Protein AF-0000000085953994 (afdb_homodimer)

Secondary structure (DSSP, 8-state):
----EEES--SHHHHHHHHHHHHHSPPPPTT--EEEEEEEETTEEEEEEEEEEE-TTS-EEEEE---EEEEEEEEEEE--GGGSTT-EEEEE--GGGG-STT--SS----GGG-/----EEES--SHHHHHHHHHHHHHSPPPPTT--EEEEEEEETTEEEEEEEEEEE-TTS-EEEEE-S-EEEEEEEEEEE--GGGSTT-EEEEE--GGGG-STT--SS----GGG-

Solvent-accessible surface area (backbone atoms only — not comparable to full-atom values): 12643 Å² total; per-residue (Å²): 116,46,59,66,44,74,40,61,35,70,21,74,58,17,42,51,50,49,52,53,50,50,64,71,44,64,64,52,55,88,83,50,47,58,32,53,34,42,29,45,56,91,54,25,41,34,39,37,35,28,34,52,45,73,44,97,84,64,47,76,44,76,41,56,61,40,57,33,38,29,28,29,73,38,36,34,28,46,27,42,74,90,39,49,93,60,44,46,74,75,44,68,70,55,89,72,71,63,63,62,92,82,67,46,72,24,31,61,80,64,77,74,78,106,120,46,60,66,44,75,41,60,34,71,20,72,59,17,42,52,52,49,52,51,51,50,64,73,43,63,65,53,56,89,82,50,47,57,32,54,34,41,30,45,57,91,55,25,42,34,38,37,36,28,34,51,46,72,44,97,84,64,48,76,44,77,41,56,60,40,57,33,37,28,28,30,73,38,37,34,29,46,28,44,73,90,40,49,94,60,44,47,72,76,44,68,70,54,89,71,70,62,63,62,90,80,67,44,71,23,30,60,81,63,78,71,77,106

Foldseek 3Di:
DLPAAEEQQPDPVSVVVVVVVPVVDDDDDPPFQKHWYWYDDLQKTKIWIWGWDQDPVRDIDIHTDDDIDIDHDAWDWDCDPVPNVCTDTPDGDDPCPCPPVPDRPRHDPDPVVD/DLPAAEEQQPPPVSVVVVVVVPVVDDDDDPPFQKHWYWYDDLQKTKIWIWGWDQDPVRDIDIHTDDDIDIDHDAWDWDCDPVPNVCGDTPDGDDPCPCPPVPDRPRHDPDPPVD

Organism: Parascaris univalens (NCBI:txid6257)

Sequence (228 aa):
LYKHAEQMMNSRLGQRITSILKYLFPVPKPESRRIITFSNEEDFVSFRHHTYSKGENGEIELTEVGPRFEMRPYCIKLGTLENIDAAETEWVLRPYMNTAAKRQLLSLPDEDDDLYKHAEQMMNSRLGQRITSILKYLFPVPKPESRRIITFSNEEDFVSFRHHTYSKGENGEIELTEVGPRFEMRPYCIKLGTLENIDAAETEWVLRPYMNTAAKRQLLSLPDEDDD

Radius of gyration: 18.91 Å; Cα contacts (8 Å, |Δi|>4): 437; chains: 2; bounding box: 49×52×61 Å

InterPro domains:
  IPR007109 Brix domain [PF04427] (13-74)
  IPR007109 Brix domain [PS50833] (1-82)
  IPR044281 U3 snoRNP protein/Ribosome production factor 1 [PTHR22734] (9-103)

Nearest PDB structures (foldseek):
  7mqa-assembly1_SM  TM=7.770E-01  e=1.416E-11  Homo sapiens
  7mq9-assembly1_SM  TM=7.824E-01  e=1.405E-10  Homo sapiens
  6cb1-assembly1_I  TM=7.675E-01  e=3.069E-07  Saccharomyces cerevisiae BY4741
  8fkv-assembly1_NS  TM=7.412E-01  e=6.022E-06  Homo sapiens
  7ohx-assembly1_x  TM=6.787E-01  e=2.233E-06  Saccharomyces cerevisiae S288C

Structure (mmCIF, N/CA/C/O backbone):
data_AF-0000000085953994-model_v1
#
loop_
_entity.id
_entity.type
_entity.pdbx_description
1 polymer 'Brix domain-containing protein'
#
loop_
_atom_site.group_PDB
_atom_site.id
_atom_site.type_symbol
_atom_site.label_atom_id
_atom_site.label_alt_id
_atom_site.label_comp_id
_atom_site.label_asym_id
_atom_site.label_entity_id
_atom_site.label_seq_id
_atom_site.pdbx_PDB_ins_code
_atom_site.Cartn_x
_atom_site.Cartn_y
_atom_site.Cartn_z
_atom_site.occupancy
_atom_site.B_iso_or_equiv
_atom_site.auth_seq_id
_atom_site.auth_comp_id
_atom_site.auth_asym_id
_atom_site.auth_atom_id
_atom_site.pdbx_PDB_model_num
ATOM 1 N N . LEU A 1 1 ? 0.191 -11.094 -17.062 1 32.03 1 LEU A N 1
ATOM 2 C CA . LEU A 1 1 ? 0.995 -9.945 -16.641 1 32.03 1 LEU A CA 1
ATOM 3 C C . LEU A 1 1 ? 0.215 -9.062 -15.672 1 32.03 1 LEU A C 1
ATOM 5 O O . LEU A 1 1 ? -0.887 -8.609 -15.984 1 32.03 1 LEU A O 1
ATOM 9 N N . TYR A 1 2 ? 0.217 -9.242 -14.438 1 47.06 2 TYR A N 1
ATOM 10 C CA . TYR A 1 2 ? -0.431 -8.281 -13.547 1 47.06 2 TYR A CA 1
ATOM 11 C C . TYR A 1 2 ? -0.207 -6.855 -14.031 1 47.06 2 TYR A C 1
ATOM 13 O O . TYR A 1 2 ? 0.936 -6.402 -14.148 1 47.06 2 TYR A O 1
ATOM 21 N N . LYS A 1 3 ? -0.906 -6.387 -15.094 1 52.66 3 LYS A N 1
ATOM 22 C CA . LYS A 1 3 ? -0.68 -5.039 -15.609 1 52.66 3 LYS A CA 1
ATOM 23 C C . LYS A 1 3 ? -1.076 -3.984 -14.578 1 52.66 3 LYS A C 1
ATOM 25 O O . LYS A 1 3 ? -2.232 -3.926 -14.156 1 52.66 3 LYS A O 1
ATOM 30 N N . HIS A 1 4 ? -0.145 -3.883 -13.641 1 61.5 4 HIS A N 1
ATOM 31 C CA . HIS A 1 4 ? -0.297 -2.676 -12.836 1 61.5 4 HIS A CA 1
ATOM 32 C C . HIS A 1 4 ? -0.597 -1.464 -13.711 1 61.5 4 HIS A C 1
ATOM 34 O O . HIS A 1 4 ? -0.039 -1.328 -14.797 1 61.5 4 HIS A O 1
ATOM 40 N N . ALA A 1 5 ? -1.898 -0.956 -13.438 1 63 5 ALA A N 1
ATOM 41 C CA . ALA A 1 5 ? -2.137 0.323 -14.102 1 63 5 ALA A CA 1
ATOM 42 C C . ALA A 1 5 ? -1.846 1.49 -13.164 1 63 5 ALA A C 1
ATOM 44 O O . ALA A 1 5 ? -2.012 1.375 -11.945 1 63 5 ALA A O 1
ATOM 45 N N . GLU A 1 6 ? -0.991 2.314 -13.531 1 70.44 6 GLU A N 1
ATOM 46 C CA . GLU A 1 6 ? -0.737 3.543 -12.781 1 70.44 6 GLU A CA 1
ATOM 47 C C . GLU A 1 6 ? -1.357 4.75 -13.484 1 70.44 6 GLU A C 1
ATOM 49 O O . GLU A 1 6 ? -1.261 4.887 -14.703 1 70.44 6 GLU A O 1
ATOM 54 N N . GLN A 1 7 ? -2.199 5.398 -12.734 1 79.56 7 GLN A N 1
ATOM 55 C CA . GLN A 1 7 ? -2.771 6.617 -13.297 1 79.56 7 GLN A CA 1
ATOM 56 C C . GLN A 1 7 ? -2.303 7.848 -12.531 1 79.56 7 GLN A C 1
ATOM 58 O O . GLN A 1 7 ? -2.301 7.859 -11.297 1 79.56 7 GLN A O 1
ATOM 63 N N . MET A 1 8 ? -1.796 8.914 -13.25 1 87.44 8 MET A N 1
ATOM 64 C CA . MET A 1 8 ? -1.469 10.227 -12.703 1 87.44 8 MET A CA 1
ATOM 65 C C . MET A 1 8 ? -0.316 10.133 -11.711 1 87.44 8 MET A C 1
ATOM 67 O O . MET A 1 8 ? -0.328 10.797 -10.672 1 87.44 8 MET A O 1
ATOM 71 N N . MET A 1 9 ? 0.628 9.242 -11.93 1 93.19 9 MET A N 1
ATOM 72 C CA . MET A 1 9 ? 1.835 9.102 -11.117 1 93.19 9 MET A CA 1
ATOM 73 C C . MET A 1 9 ? 3.086 9.242 -11.977 1 93.19 9 MET A C 1
ATOM 75 O O . MET A 1 9 ? 3.965 8.375 -11.945 1 93.19 9 MET A O 1
ATOM 79 N N . ASN A 1 10 ? 3.1 10.391 -12.68 1 93.19 10 ASN A N 1
ATOM 80 C CA . ASN A 1 10 ? 4.094 10.516 -13.742 1 93.19 10 ASN A CA 1
ATOM 81 C C . ASN A 1 10 ? 5.242 11.43 -13.328 1 93.19 10 ASN A C 1
ATOM 83 O O . ASN A 1 10 ? 6.199 11.609 -14.086 1 93.19 10 ASN A O 1
ATOM 87 N N . SER A 1 11 ? 5.262 12.062 -12.164 1 94.19 11 SER A N 1
ATOM 88 C CA . SER A 1 11 ? 6.434 12.766 -11.664 1 94.19 11 SER A CA 1
ATOM 89 C C . SER A 1 11 ? 7.562 11.797 -11.328 1 94.19 11 SER A C 1
ATOM 91 O O . SER A 1 11 ? 7.367 10.578 -11.359 1 94.19 11 SER A O 1
ATOM 93 N N . ARG A 1 12 ? 8.734 12.281 -11.117 1 94.94 12 ARG A N 1
ATOM 94 C CA . ARG A 1 12 ? 9.844 11.43 -10.703 1 94.94 12 ARG A CA 1
ATOM 95 C C . ARG A 1 12 ? 9.492 10.641 -9.453 1 94.94 12 ARG A C 1
ATOM 97 O O . ARG A 1 12 ? 9.719 9.43 -9.391 1 94.94 12 ARG A O 1
ATOM 104 N N . LEU A 1 13 ? 8.953 11.297 -8.484 1 94.69 13 LEU A N 1
ATOM 105 C CA . LEU A 1 13 ? 8.547 10.633 -7.246 1 94.69 13 LEU A CA 1
ATOM 106 C C . LEU A 1 13 ? 7.426 9.633 -7.512 1 94.69 13 LEU A C 1
ATOM 108 O O . LEU A 1 13 ? 7.445 8.516 -6.984 1 94.69 13 LEU A O 1
ATOM 112 N N . GLY A 1 14 ? 6.465 10.102 -8.297 1 94.88 14 GLY A N 1
ATOM 113 C CA . GLY A 1 14 ? 5.375 9.211 -8.664 1 94.88 14 GLY A CA 1
ATOM 114 C C . GLY A 1 14 ? 5.852 7.906 -9.289 1 94.88 14 GLY A C 1
ATOM 115 O O . GLY A 1 14 ? 5.395 6.828 -8.906 1 94.88 14 GLY A O 1
ATOM 116 N N . GLN A 1 15 ? 6.785 8.016 -10.18 1 95.19 15 GLN A N 1
ATOM 117 C CA . GLN A 1 15 ? 7.336 6.844 -10.852 1 95.19 15 GLN A CA 1
ATOM 118 C C . GLN A 1 15 ? 8.133 5.977 -9.875 1 95.19 15 GLN A C 1
ATOM 120 O O . GLN A 1 15 ? 8.07 4.746 -9.945 1 95.19 15 GLN A O 1
ATOM 125 N N . ARG A 1 16 ? 8.844 6.66 -9.023 1 94.31 16 ARG A N 1
ATOM 126 C CA . ARG A 1 16 ? 9.602 5.93 -8.008 1 94.31 16 ARG A CA 1
ATOM 127 C C . ARG A 1 16 ? 8.672 5.121 -7.109 1 94.31 16 ARG A C 1
ATOM 129 O O . ARG A 1 16 ? 8.93 3.943 -6.844 1 94.31 16 ARG A O 1
ATOM 136 N N . ILE A 1 17 ? 7.613 5.676 -6.676 1 94.69 17 ILE A N 1
ATOM 137 C CA . ILE A 1 17 ? 6.645 5.008 -5.812 1 94.69 17 ILE A CA 1
ATOM 138 C C . ILE A 1 17 ? 5.961 3.879 -6.578 1 94.69 17 ILE A C 1
ATOM 140 O O . ILE A 1 17 ? 5.781 2.779 -6.047 1 94.69 17 ILE A O 1
ATOM 144 N N . THR A 1 18 ? 5.688 4.168 -7.816 1 92.81 18 THR A N 1
ATOM 145 C CA . THR A 1 18 ? 5.09 3.137 -8.656 1 92.81 18 THR A CA 1
ATOM 146 C C . THR A 1 18 ? 6 1.913 -8.742 1 92.81 18 THR A C 1
ATOM 148 O O . THR A 1 18 ? 5.539 0.779 -8.594 1 92.81 18 THR A O 1
ATOM 151 N N . SER A 1 19 ? 7.246 2.143 -8.914 1 91.38 19 SER A N 1
ATOM 152 C CA . SER A 1 19 ? 8.203 1.046 -9.008 1 91.38 19 SER A CA 1
ATOM 153 C C . SER A 1 19 ? 8.258 0.247 -7.707 1 91.38 19 SER A C 1
ATOM 155 O O . SER A 1 19 ? 8.328 -0.983 -7.73 1 91.38 19 SER A O 1
ATOM 157 N N . ILE A 1 20 ? 8.227 0.903 -6.641 1 91.31 20 ILE A N 1
ATOM 158 C CA . ILE A 1 20 ? 8.273 0.249 -5.336 1 91.31 20 ILE A CA 1
ATOM 159 C C . ILE A 1 20 ? 7.023 -0.607 -5.145 1 91.31 20 ILE A C 1
ATOM 161 O O . ILE A 1 20 ? 7.113 -1.772 -4.754 1 91.31 20 ILE A O 1
ATOM 165 N N . LEU A 1 21 ? 5.902 -0.066 -5.473 1 89 21 LEU A N 1
ATOM 166 C CA . LEU A 1 21 ? 4.641 -0.77 -5.277 1 89 21 LEU A CA 1
ATOM 167 C C . LEU A 1 21 ? 4.539 -1.977 -6.203 1 89 21 LEU A C 1
ATOM 169 O O . LEU A 1 21 ? 4.051 -3.033 -5.801 1 89 21 LEU A O 1
ATOM 173 N N . LYS A 1 22 ? 5.078 -1.809 -7.367 1 83.69 22 LYS A N 1
ATOM 174 C CA . LYS A 1 22 ? 5.074 -2.92 -8.312 1 83.69 22 LYS A CA 1
ATOM 175 C C . LYS A 1 22 ? 5.945 -4.07 -7.809 1 83.69 22 LYS A C 1
ATOM 177 O O . LYS A 1 22 ? 5.641 -5.238 -8.062 1 83.69 22 LYS A O 1
ATOM 182 N N . TYR A 1 23 ? 6.992 -3.656 -7.207 1 81.5 23 TYR A N 1
ATOM 183 C CA . TYR A 1 23 ? 7.895 -4.66 -6.664 1 81.5 23 TYR A CA 1
ATOM 184 C C . TYR A 1 23 ? 7.266 -5.375 -5.473 1 81.5 23 TYR A C 1
ATOM 186 O O . TYR A 1 23 ? 7.449 -6.582 -5.297 1 81.5 23 TYR A O 1
ATOM 194 N N . LEU A 1 24 ? 6.52 -4.695 -4.711 1 79.38 24 LEU A N 1
ATOM 195 C CA . LEU A 1 24 ? 5.891 -5.234 -3.512 1 79.38 24 LEU A CA 1
ATOM 196 C C . LEU A 1 24 ? 4.723 -6.145 -3.871 1 79.38 24 LEU A C 1
ATOM 198 O O . LEU A 1 24 ? 4.418 -7.09 -3.141 1 79.38 24 LEU A O 1
ATOM 202 N N . PHE A 1 25 ? 4.137 -5.73 -5.008 1 71.62 25 PHE A N 1
ATOM 203 C CA . PHE A 1 25 ? 2.961 -6.488 -5.422 1 71.62 25 PHE A CA 1
ATOM 204 C C . PHE A 1 25 ? 3.277 -7.363 -6.629 1 71.62 25 PHE A C 1
ATOM 206 O O . PHE A 1 25 ? 3.084 -6.945 -7.773 1 71.62 25 PHE A O 1
ATOM 213 N N . PRO A 1 26 ? 3.838 -8.492 -6.246 1 67.88 26 PRO A N 1
ATOM 214 C CA . PRO A 1 26 ? 4.281 -9.305 -7.383 1 67.88 26 PRO A CA 1
ATOM 215 C C . PRO A 1 26 ? 3.127 -9.719 -8.297 1 67.88 26 PRO A C 1
ATOM 217 O O . PRO A 1 26 ? 1.969 -9.711 -7.875 1 67.88 26 PRO A O 1
ATOM 220 N N . VAL A 1 27 ? 3.473 -9.961 -9.461 1 62.47 27 VAL A N 1
ATOM 221 C CA . VAL A 1 27 ? 2.564 -10.336 -10.539 1 62.47 27 VAL A CA 1
ATOM 222 C C . VAL A 1 27 ? 1.789 -11.594 -10.148 1 62.47 27 VAL A C 1
ATOM 224 O O . VAL A 1 27 ? 2.375 -12.57 -9.68 1 62.47 27 VAL A O 1
ATOM 227 N N . PRO A 1 28 ? 0.503 -11.352 -10.281 1 65.5 28 PRO A N 1
ATOM 228 C CA . PRO A 1 28 ? -0.322 -12.516 -9.945 1 65.5 28 PRO A CA 1
ATOM 229 C C . PRO A 1 28 ? -0.034 -13.719 -10.836 1 65.5 28 PRO A C 1
ATOM 231 O O . PRO A 1 28 ? 0.643 -13.586 -11.859 1 65.5 28 PRO A O 1
ATOM 234 N N . LYS A 1 29 ? -0.408 -14.805 -10.32 1 67.88 29 LYS A N 1
ATOM 235 C CA . LYS A 1 29 ? -0.303 -16.031 -11.109 1 67.88 29 LYS A CA 1
ATOM 236 C C . LYS A 1 29 ? -0.914 -15.844 -12.5 1 67.88 29 LYS A C 1
ATOM 238 O O . LYS A 1 29 ? -1.847 -15.055 -12.672 1 67.88 29 LYS A O 1
ATOM 243 N N . PRO A 1 30 ? -0.299 -16.531 -13.5 1 68.19 30 PRO A N 1
ATOM 244 C CA . PRO A 1 30 ? -0.82 -16.438 -14.867 1 68.19 30 PRO A CA 1
ATOM 245 C C . PRO A 1 30 ? -2.32 -16.703 -14.945 1 68.19 30 PRO A C 1
ATOM 247 O O . PRO A 1 30 ? -3.002 -16.156 -15.82 1 68.19 30 PRO A O 1
ATOM 250 N N . GLU A 1 31 ? -2.816 -17.438 -13.945 1 73.88 31 GLU A N 1
ATOM 251 C CA . GLU A 1 31 ? -4.223 -17.828 -13.984 1 73.88 31 GLU A CA 1
ATOM 252 C C . GLU A 1 31 ? -5.102 -16.812 -13.273 1 73.88 31 GLU A C 1
ATOM 254 O O . GLU A 1 31 ? -6.328 -16.844 -13.391 1 73.88 31 GLU A O 1
ATOM 259 N N . SER A 1 32 ? -4.324 -15.93 -12.641 1 75.5 32 SER A N 1
ATOM 260 C CA . SER A 1 32 ? -5.129 -14.984 -11.875 1 75.5 32 SER A CA 1
ATOM 261 C C . SER A 1 32 ? -5.75 -13.922 -12.773 1 75.5 32 SER A C 1
ATOM 263 O O . SER A 1 32 ? -5.121 -13.469 -13.734 1 75.5 32 SER A O 1
ATOM 265 N N . ARG A 1 33 ? -7.027 -13.641 -12.641 1 80.25 33 ARG A N 1
ATOM 266 C CA . ARG A 1 33 ? -7.766 -12.609 -13.352 1 80.25 33 ARG A CA 1
ATOM 267 C C . ARG A 1 33 ? -7.852 -11.328 -12.523 1 80.25 33 ARG A C 1
ATOM 269 O O . ARG A 1 33 ? -8.688 -10.461 -12.789 1 80.25 33 ARG A O 1
ATOM 276 N N . ARG A 1 34 ? -6.945 -11.234 -11.523 1 80.31 34 ARG A N 1
ATOM 277 C CA . ARG A 1 34 ? -6.984 -10.078 -10.633 1 80.31 34 ARG A CA 1
ATOM 278 C C . ARG A 1 34 ? -6.016 -8.992 -11.102 1 80.31 34 ARG A C 1
ATOM 280 O O . ARG A 1 34 ? -4.914 -9.297 -11.57 1 80.31 34 ARG A O 1
ATOM 287 N N . ILE A 1 35 ? -6.52 -7.793 -11.07 1 81.69 35 ILE A N 1
ATOM 288 C CA . ILE A 1 35 ? -5.707 -6.637 -11.438 1 81.69 35 ILE A CA 1
ATOM 289 C C . ILE A 1 35 ? -5.77 -5.586 -10.336 1 81.69 35 ILE A C 1
ATOM 291 O O . ILE A 1 35 ? -6.855 -5.242 -9.859 1 81.69 35 ILE A O 1
ATOM 295 N N . ILE A 1 36 ? -4.59 -5.18 -9.883 1 83.38 36 ILE A N 1
ATOM 296 C CA . ILE A 1 36 ? -4.527 -4.074 -8.93 1 83.38 36 ILE A CA 1
ATOM 297 C C . ILE A 1 36 ? -4.168 -2.783 -9.664 1 83.38 36 ILE A C 1
ATOM 299 O O . ILE A 1 36 ? -3.236 -2.758 -10.469 1 83.38 36 ILE A O 1
ATOM 303 N N . THR A 1 37 ? -4.957 -1.748 -9.445 1 85.75 37 THR A N 1
ATOM 304 C CA . THR A 1 37 ? -4.715 -0.446 -10.062 1 85.75 37 THR A CA 1
ATOM 305 C C . THR A 1 37 ? -4.359 0.591 -9 1 85.75 37 THR A C 1
ATOM 307 O O . THR A 1 37 ? -5.086 0.759 -8.016 1 85.75 37 THR A O 1
ATOM 310 N N . PHE A 1 38 ? -3.232 1.241 -9.242 1 90.06 38 PHE A N 1
ATOM 311 C CA . PHE A 1 38 ? -2.824 2.371 -8.414 1 90.06 38 PHE A CA 1
ATOM 312 C C . PHE A 1 38 ? -3.09 3.689 -9.133 1 90.06 38 PHE A C 1
ATOM 314 O O . PHE A 1 38 ? -2.748 3.842 -10.305 1 90.06 38 PHE A O 1
ATOM 321 N N . SER A 1 39 ? -3.691 4.543 -8.438 1 92.62 39 SER A N 1
ATOM 322 C CA . SER A 1 39 ? -3.908 5.859 -9.023 1 92.62 39 SER A CA 1
ATOM 323 C C . SER A 1 39 ? -3.641 6.969 -8.016 1 92.62 39 SER A C 1
ATOM 325 O O . SER A 1 39 ? -3.877 6.797 -6.816 1 92.62 39 SER A O 1
ATOM 327 N N . ASN A 1 40 ? -3.137 8.023 -8.57 1 94.19 40 ASN A N 1
ATOM 328 C CA . ASN A 1 40 ? -2.934 9.195 -7.734 1 94.19 40 ASN A CA 1
ATOM 329 C C . ASN A 1 40 ? -4.148 10.117 -7.754 1 94.19 40 ASN A C 1
ATOM 331 O O . ASN A 1 40 ? -4.633 10.492 -8.828 1 94.19 40 ASN A O 1
ATOM 335 N N . GLU A 1 41 ? -4.633 10.375 -6.656 1 90.56 41 GLU A N 1
ATOM 336 C CA . GLU A 1 41 ? -5.668 11.383 -6.469 1 90.56 41 GLU A CA 1
ATOM 337 C C . GLU A 1 41 ? -5.227 12.445 -5.457 1 90.56 41 GLU A C 1
ATOM 339 O O . GLU A 1 41 ? -5.402 12.266 -4.25 1 90.56 41 GLU A O 1
ATOM 344 N N . GLU A 1 42 ? -4.723 13.578 -6.027 1 90.12 42 GLU A N 1
ATOM 345 C CA . GLU A 1 42 ? -4.258 14.68 -5.191 1 90.12 42 GLU A CA 1
ATOM 346 C C . GLU A 1 42 ? -3.23 14.203 -4.168 1 90.12 42 GLU A C 1
ATOM 348 O O . GLU A 1 42 ? -3.346 14.508 -2.979 1 90.12 42 GLU A O 1
ATOM 353 N N . ASP A 1 43 ? -2.342 13.375 -4.52 1 93.56 43 ASP A N 1
ATOM 354 C CA . ASP A 1 43 ? -1.167 12.898 -3.793 1 93.56 43 ASP A CA 1
ATOM 355 C C . ASP A 1 43 ? -1.547 11.82 -2.781 1 93.56 43 ASP A C 1
ATOM 357 O O . ASP A 1 43 ? -0.776 11.523 -1.866 1 93.56 43 ASP A O 1
ATOM 361 N N . PHE A 1 44 ? -2.797 11.289 -2.965 1 95.19 44 PHE A N 1
ATOM 362 C CA . PHE A 1 44 ? -3.17 10.016 -2.348 1 95.19 44 PHE A CA 1
ATOM 363 C C . PHE A 1 44 ? -3.127 8.883 -3.365 1 95.19 44 PHE A C 1
ATOM 365 O O . PHE A 1 44 ? -3.627 9.031 -4.484 1 95.19 44 PHE A O 1
ATOM 372 N N . VAL A 1 45 ? -2.486 7.832 -2.945 1 95.38 45 VAL A N 1
ATOM 373 C CA . VAL A 1 45 ? -2.504 6.652 -3.805 1 95.38 45 VAL A CA 1
ATOM 374 C C . VAL A 1 45 ? -3.752 5.82 -3.518 1 95.38 45 VAL A C 1
ATOM 376 O O . VAL A 1 45 ? -3.934 5.328 -2.4 1 95.38 45 VAL A O 1
ATOM 379 N N . SER A 1 46 ? -4.531 5.699 -4.559 1 93.69 46 SER A N 1
ATOM 380 C CA . SER A 1 46 ? -5.734 4.883 -4.469 1 93.69 46 SER A CA 1
ATOM 381 C C . SER A 1 46 ? -5.48 3.467 -4.977 1 93.69 46 SER A C 1
ATOM 383 O O . SER A 1 46 ? -4.918 3.279 -6.059 1 93.69 46 SER A O 1
ATOM 385 N N . PHE A 1 47 ? -5.898 2.494 -4.125 1 92 47 PHE A N 1
ATOM 386 C CA . PHE A 1 47 ? -5.789 1.084 -4.48 1 92 47 PHE A CA 1
ATOM 387 C C . PHE A 1 47 ? -7.148 0.514 -4.855 1 92 47 PHE A C 1
ATOM 389 O O . PHE A 1 47 ? -8.102 0.594 -4.074 1 92 47 PHE A O 1
ATOM 396 N N . ARG A 1 48 ? -7.16 0.023 -6.062 1 87.06 48 ARG A N 1
ATOM 397 C CA . ARG A 1 48 ? -8.367 -0.66 -6.523 1 87.06 48 ARG A CA 1
ATOM 398 C C . ARG A 1 48 ? -8.047 -2.074 -6.996 1 87.06 48 ARG A C 1
ATOM 400 O O . ARG A 1 48 ? -7.012 -2.305 -7.625 1 87.06 48 ARG A O 1
ATOM 407 N N . HIS A 1 49 ? -8.93 -2.889 -6.633 1 86.06 49 HIS A N 1
ATOM 408 C CA . HIS A 1 49 ? -8.812 -4.273 -7.074 1 86.06 49 HIS A CA 1
ATOM 409 C C . HIS A 1 49 ? -9.914 -4.629 -8.07 1 86.06 49 HIS A C 1
ATOM 411 O O . HIS A 1 49 ? -11.102 -4.449 -7.785 1 86.06 49 HIS A O 1
ATOM 417 N N . HIS A 1 50 ? -9.445 -5.062 -9.234 1 85.56 50 HIS A N 1
ATOM 418 C CA . HIS A 1 50 ? -10.367 -5.465 -10.281 1 85.56 50 HIS A CA 1
ATOM 419 C C . HIS A 1 50 ? -10.156 -6.926 -10.672 1 85.56 50 HIS A C 1
ATOM 421 O O . HIS A 1 50 ? -9.047 -7.449 -10.555 1 85.56 50 HIS A O 1
ATOM 427 N N . THR A 1 51 ? -11.234 -7.527 -11.062 1 85.25 51 THR A N 1
ATOM 428 C CA . THR A 1 51 ? -11.148 -8.812 -11.75 1 85.25 51 THR A CA 1
ATOM 429 C C . THR A 1 51 ? -11.625 -8.68 -13.195 1 85.25 51 THR A C 1
ATOM 431 O O . THR A 1 51 ? -12.453 -7.824 -13.508 1 85.25 51 THR A O 1
ATOM 434 N N . TYR A 1 52 ? -10.938 -9.305 -14.023 1 84.69 52 TYR A N 1
ATOM 435 C CA . TYR A 1 52 ? -11.461 -9.273 -15.391 1 84.69 52 TYR A CA 1
ATOM 436 C C . TYR A 1 52 ? -12.031 -10.633 -15.781 1 84.69 52 TYR A C 1
ATOM 438 O O . TYR A 1 52 ? -11.641 -11.664 -15.227 1 84.69 52 TYR A O 1
ATOM 446 N N . SER A 1 53 ? -13.078 -10.688 -16.656 1 85.81 53 SER A N 1
ATOM 447 C CA . SER A 1 53 ? -13.719 -11.852 -17.25 1 85.81 53 SER A CA 1
ATOM 448 C C . SER A 1 53 ? -13.867 -11.695 -18.75 1 85.81 53 SER A C 1
ATOM 450 O O . SER A 1 53 ? -13.883 -10.578 -19.266 1 85.81 53 SER A O 1
ATOM 452 N N . LYS A 1 54 ? -13.578 -12.875 -19.391 1 84.62 54 LYS A N 1
ATOM 453 C CA . LYS A 1 54 ? -13.812 -12.883 -20.828 1 84.62 54 LYS A CA 1
ATOM 454 C C . LYS A 1 54 ? -15.242 -13.312 -21.141 1 84.62 54 LYS A C 1
ATOM 456 O O . LYS A 1 54 ? -15.703 -14.359 -20.688 1 84.62 54 LYS A O 1
ATOM 461 N N . GLY A 1 55 ? -15.836 -12.375 -21.75 1 80.69 55 GLY A N 1
ATOM 462 C CA . GLY A 1 55 ? -17.188 -12.703 -22.172 1 80.69 55 GLY A CA 1
ATOM 463 C C . GLY A 1 55 ? -17.234 -13.688 -23.328 1 80.69 55 GLY A C 1
ATOM 464 O O . GLY A 1 55 ? -16.188 -14.125 -23.812 1 80.69 55 GLY A O 1
ATOM 465 N N . GLU A 1 56 ? -18.484 -14 -23.688 1 86.25 56 GLU A N 1
ATOM 466 C CA . GLU A 1 56 ? -18.75 -14.977 -24.734 1 86.25 56 GLU A CA 1
ATOM 467 C C . GLU A 1 56 ? -18.109 -14.547 -26.062 1 86.25 56 GLU A C 1
ATOM 469 O O . GLU A 1 56 ? -17.625 -15.391 -26.812 1 86.25 56 GLU A O 1
ATOM 474 N N . ASN A 1 57 ? -18.047 -13.312 -26.328 1 89.62 57 ASN A N 1
ATOM 475 C CA . ASN A 1 57 ? -17.516 -12.805 -27.594 1 89.62 57 ASN A CA 1
ATOM 476 C C . ASN A 1 57 ? -16.078 -12.305 -27.438 1 89.62 57 ASN A C 1
ATOM 478 O O . ASN A 1 57 ? -15.594 -11.531 -28.25 1 89.62 57 ASN A O 1
ATOM 482 N N . GLY A 1 58 ? -15.5 -12.516 -26.344 1 86.31 58 GLY A N 1
ATOM 483 C CA . GLY A 1 58 ? -14.109 -12.148 -26.156 1 86.31 58 GLY A CA 1
ATOM 484 C C . GLY A 1 58 ? -13.938 -10.805 -25.469 1 86.31 58 GLY A C 1
ATOM 485 O O . GLY A 1 58 ? -12.82 -10.297 -25.375 1 86.31 58 GLY A O 1
ATOM 486 N N . GLU A 1 59 ? -15.125 -10.234 -25.219 1 85.94 59 GLU A N 1
ATOM 487 C CA . GLU A 1 59 ? -15.016 -8.938 -24.547 1 85.94 59 GLU A CA 1
ATOM 488 C C . GLU A 1 59 ? -14.492 -9.094 -23.125 1 85.94 59 GLU A C 1
ATOM 490 O O . GLU A 1 59 ? -14.812 -10.062 -22.438 1 85.94 59 GLU A O 1
ATOM 495 N N . ILE A 1 60 ? -13.594 -8.211 -22.797 1 85.12 60 ILE A N 1
ATOM 496 C CA . ILE A 1 60 ? -13.023 -8.227 -21.469 1 85.12 60 ILE A CA 1
ATOM 497 C C . ILE A 1 60 ? -13.789 -7.277 -20.547 1 85.12 60 ILE A C 1
ATOM 499 O O . ILE A 1 60 ? -14.031 -6.121 -20.906 1 85.12 60 ILE A O 1
ATOM 503 N N . GLU A 1 61 ? -14.383 -7.867 -19.469 1 84.56 61 GLU A N 1
ATOM 504 C CA . GLU A 1 61 ? -15.086 -7.066 -18.484 1 84.56 61 GLU A CA 1
ATOM 505 C C . GLU A 1 61 ? -14.289 -6.969 -17.188 1 84.56 61 GLU A C 1
ATOM 507 O O . GLU A 1 61 ? -13.859 -7.984 -16.625 1 84.56 61 GLU A O 1
ATOM 512 N N . LEU A 1 62 ? -14.031 -5.723 -16.844 1 82.56 62 LEU A N 1
ATOM 513 C CA . LEU A 1 62 ? -13.352 -5.48 -15.578 1 82.56 62 LEU A CA 1
ATOM 514 C C . LEU A 1 62 ? -14.352 -5.188 -14.469 1 82.56 62 LEU A C 1
ATOM 516 O O . LEU A 1 62 ? -15.266 -4.379 -14.648 1 82.56 62 LEU A O 1
ATOM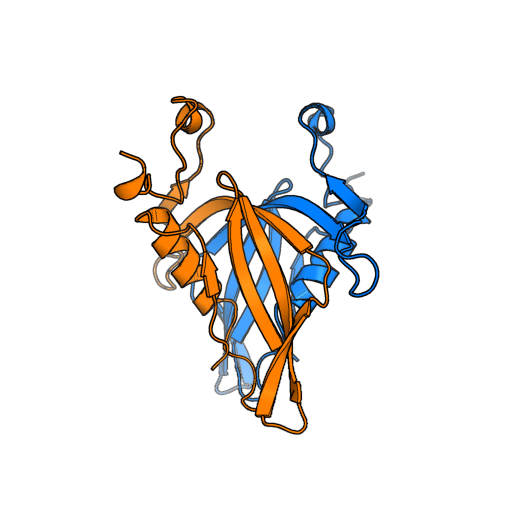 520 N N . THR A 1 63 ? -14.258 -5.957 -13.398 1 84.06 63 THR A N 1
ATOM 521 C CA . THR A 1 63 ? -15.141 -5.742 -12.258 1 84.06 63 THR A CA 1
ATOM 522 C C . THR A 1 63 ? -14.344 -5.355 -11.016 1 84.06 63 THR A C 1
ATOM 524 O O . THR A 1 63 ? -13.391 -6.043 -10.648 1 84.06 63 THR A O 1
ATOM 527 N N . GLU A 1 64 ? -14.719 -4.219 -10.469 1 84.06 64 GLU A N 1
ATOM 528 C CA . GLU A 1 64 ? -14.047 -3.816 -9.234 1 84.06 64 GLU A CA 1
ATOM 529 C C . GLU A 1 64 ? -14.5 -4.668 -8.055 1 84.06 64 GLU A C 1
ATOM 531 O O . GLU A 1 64 ? -15.703 -4.863 -7.852 1 84.06 64 GLU A O 1
ATOM 536 N N . VAL A 1 65 ? -13.594 -5.133 -7.258 1 82 65 VAL A N 1
ATOM 537 C CA . VAL A 1 65 ? -13.906 -6.043 -6.16 1 82 65 VAL A CA 1
ATOM 538 C C . VAL A 1 65 ? -13.977 -5.262 -4.852 1 82 65 VAL A C 1
ATOM 540 O O . VAL A 1 65 ? -14.758 -5.609 -3.957 1 82 65 VAL A O 1
ATOM 543 N N . GLY A 1 66 ? -13.32 -4.078 -4.762 1 80 66 GLY A N 1
ATOM 544 C CA . GLY A 1 66 ? -13.273 -3.354 -3.502 1 80 66 GLY A CA 1
ATOM 545 C C . GLY A 1 66 ? -12.602 -4.133 -2.391 1 80 66 GLY A C 1
ATOM 546 O O . GLY A 1 66 ? -12.062 -5.219 -2.623 1 80 66 GLY A O 1
ATOM 547 N N . PRO A 1 67 ? -12.547 -3.557 -1.277 1 88.25 67 PRO A N 1
ATOM 548 C CA . PRO A 1 67 ? -12.742 -2.121 -1.068 1 88.25 67 PRO A CA 1
ATOM 549 C C . PRO A 1 67 ? -11.656 -1.278 -1.729 1 88.25 67 PRO A C 1
ATOM 551 O O . PRO A 1 67 ? -10.578 -1.791 -2.043 1 88.25 67 PRO A O 1
ATOM 554 N N . ARG A 1 68 ? -12.031 -0.06 -2.057 1 89.94 68 ARG A N 1
ATOM 555 C CA . ARG A 1 68 ? -11.016 0.928 -2.424 1 89.94 68 ARG A CA 1
ATOM 556 C C . ARG A 1 68 ? -10.289 1.452 -1.189 1 89.94 68 ARG A C 1
ATOM 558 O O . ARG A 1 68 ? -10.906 1.669 -0.144 1 89.94 68 ARG A O 1
ATOM 565 N N . PHE A 1 69 ? -9.062 1.587 -1.305 1 94.56 69 PHE A N 1
ATOM 566 C CA . PHE A 1 69 ? -8.227 1.974 -0.175 1 94.56 69 PHE A CA 1
ATOM 567 C C . PHE A 1 69 ? -7.23 3.053 -0.583 1 94.56 69 PHE A C 1
ATOM 569 O O . PHE A 1 69 ? -6.602 2.957 -1.64 1 94.56 69 PHE A O 1
ATOM 576 N N . GLU A 1 70 ? -7.188 4.102 0.244 1 96 70 GLU A N 1
ATOM 577 C CA . GLU A 1 70 ? -6.305 5.211 -0.1 1 96 70 GLU A CA 1
ATOM 578 C C . GLU A 1 70 ? -5.281 5.469 1.005 1 96 70 GLU A C 1
ATOM 580 O O . GLU A 1 70 ? -5.629 5.469 2.189 1 96 70 GLU A O 1
ATOM 585 N N . MET A 1 71 ? -4.066 5.719 0.55 1 96.81 71 MET A N 1
ATOM 586 C CA . MET A 1 71 ? -2.982 6.051 1.469 1 96.81 71 MET A CA 1
ATOM 587 C C . MET A 1 71 ? -2.146 7.203 0.927 1 96.81 71 MET A C 1
ATOM 589 O O . MET A 1 71 ? -2.041 7.383 -0.287 1 96.81 71 MET A O 1
ATOM 593 N N . ARG A 1 72 ? -1.548 7.906 1.84 1 95.31 72 ARG A N 1
ATOM 594 C CA . ARG A 1 72 ? -0.624 8.969 1.468 1 95.31 72 ARG A CA 1
ATOM 595 C C . ARG A 1 72 ? 0.824 8.539 1.684 1 95.31 72 ARG A C 1
ATOM 597 O O . ARG A 1 72 ? 1.208 8.172 2.797 1 95.31 72 ARG A O 1
ATOM 604 N N . PRO A 1 73 ? 1.65 8.602 0.589 1 96.69 73 PRO A N 1
ATOM 605 C CA . PRO A 1 73 ? 3.072 8.312 0.785 1 96.69 73 PRO A CA 1
ATOM 606 C C . PRO A 1 73 ? 3.736 9.25 1.787 1 96.69 73 PRO A C 1
ATOM 608 O O . PRO A 1 73 ? 3.408 10.438 1.833 1 96.69 73 PRO A O 1
ATOM 611 N N . TYR A 1 74 ? 4.703 8.672 2.541 1 96 74 TYR A N 1
ATOM 612 C CA . TYR A 1 74 ? 5.328 9.477 3.582 1 96 74 TYR A CA 1
ATOM 613 C C . TYR A 1 74 ? 6.848 9.406 3.492 1 96 74 TYR A C 1
ATOM 615 O O . TYR A 1 74 ? 7.52 10.445 3.461 1 96 74 TYR A O 1
ATOM 623 N N . CYS A 1 75 ? 7.289 8.102 3.344 1 96.44 75 CYS A N 1
ATOM 624 C CA . CYS A 1 75 ? 8.734 7.973 3.459 1 96.44 75 CYS A CA 1
ATOM 625 C C . CYS A 1 75 ? 9.242 6.789 2.645 1 96.44 75 CYS A C 1
ATOM 627 O O . CYS A 1 75 ? 8.602 5.734 2.611 1 96.44 75 CYS A O 1
ATOM 629 N N . ILE A 1 76 ? 10.367 6.957 1.98 1 95.44 76 ILE A N 1
ATOM 630 C CA . ILE A 1 76 ? 11.117 5.891 1.319 1 95.44 76 ILE A CA 1
ATOM 631 C C . ILE A 1 76 ? 12.516 5.793 1.921 1 95.44 76 ILE A C 1
ATOM 633 O O . ILE A 1 76 ? 13.273 6.766 1.911 1 95.44 76 ILE A O 1
ATOM 637 N N . LYS A 1 77 ? 12.758 4.645 2.459 1 92.19 77 LYS A N 1
ATOM 638 C CA . LYS A 1 77 ? 14.086 4.41 3.02 1 92.19 77 LYS A CA 1
ATOM 639 C C . LYS A 1 77 ? 14.828 3.332 2.236 1 92.19 77 LYS A C 1
ATOM 641 O O . LYS A 1 77 ? 14.281 2.256 1.977 1 92.19 77 LYS A O 1
ATOM 646 N N . LEU A 1 78 ? 16.031 3.635 1.806 1 84.62 78 LEU A N 1
ATOM 647 C CA . LEU A 1 78 ? 16.859 2.68 1.067 1 84.62 78 LEU A CA 1
ATOM 648 C C . LEU A 1 78 ? 17.609 1.754 2.021 1 84.62 78 LEU A C 1
ATOM 650 O O . LEU A 1 78 ? 18.391 2.213 2.844 1 84.62 78 LEU A O 1
ATOM 654 N N . GLY A 1 79 ? 16.984 0.664 2.621 1 65.88 79 GLY A N 1
ATOM 655 C CA . GLY A 1 79 ? 17.625 -0.233 3.568 1 65.88 79 GLY A CA 1
ATOM 656 C C . GLY A 1 79 ? 18.375 -1.367 2.898 1 65.88 79 GLY A C 1
ATOM 657 O O . GLY A 1 79 ? 17.766 -2.227 2.256 1 65.88 79 GLY A O 1
ATOM 658 N N . THR A 1 80 ? 19.5 -1.109 2.311 1 59.19 80 THR A N 1
ATOM 659 C CA . THR A 1 80 ? 20.219 -2.238 1.731 1 59.19 80 THR A CA 1
ATOM 660 C C . THR A 1 80 ? 20.859 -3.09 2.826 1 59.19 80 THR A C 1
ATOM 662 O O . THR A 1 80 ? 21.047 -2.629 3.955 1 59.19 80 THR A O 1
ATOM 665 N N . LEU A 1 81 ? 20.875 -4.516 2.533 1 56.94 81 LEU A N 1
ATOM 666 C CA . LEU A 1 81 ? 21.562 -5.504 3.355 1 56.94 81 LEU A CA 1
ATOM 667 C C . LEU A 1 81 ? 22.75 -4.879 4.082 1 56.94 81 LEU A C 1
ATOM 669 O O . LEU A 1 81 ? 22.984 -5.16 5.258 1 56.94 81 LEU A O 1
ATOM 673 N N . GLU A 1 82 ? 23.688 -4.371 3.328 1 53.25 82 GLU A N 1
ATOM 674 C CA . GLU A 1 82 ? 24.984 -4.055 3.916 1 53.25 82 GLU A CA 1
ATOM 675 C C . GLU A 1 82 ? 24.875 -2.906 4.918 1 53.25 82 GLU A C 1
ATOM 677 O O . GLU A 1 82 ? 25.719 -2.766 5.809 1 53.25 82 GLU A O 1
ATOM 682 N N . ASN A 1 83 ? 23.984 -2.041 4.781 1 52.94 83 ASN A N 1
ATOM 683 C CA . ASN A 1 83 ? 23.984 -0.906 5.699 1 52.94 83 ASN A CA 1
ATOM 684 C C . ASN A 1 83 ? 22.594 -0.628 6.246 1 52.94 83 ASN A C 1
ATOM 686 O O . ASN A 1 83 ? 21.969 0.379 5.898 1 52.94 83 ASN A O 1
ATOM 690 N N . ILE A 1 84 ? 21.984 -1.713 6.695 1 52.19 84 ILE A N 1
ATOM 691 C CA . ILE A 1 84 ? 20.641 -1.608 7.234 1 52.19 84 ILE A CA 1
ATOM 692 C C . ILE A 1 84 ? 20.547 -0.417 8.188 1 52.19 84 ILE A C 1
ATOM 694 O O . ILE A 1 84 ? 19.578 0.344 8.148 1 52.19 84 ILE A O 1
ATOM 698 N N . ASP A 1 85 ? 21.578 -0.455 9.078 1 54.66 85 ASP A N 1
ATOM 699 C CA . ASP A 1 85 ? 21.547 0.512 10.172 1 54.66 85 ASP A CA 1
ATOM 700 C C . ASP A 1 85 ? 21.578 1.942 9.641 1 54.66 85 ASP A C 1
ATOM 702 O O . ASP A 1 85 ? 21.156 2.875 10.328 1 54.66 85 ASP A O 1
ATOM 706 N N . ALA A 1 86 ? 22.188 1.898 8.422 1 58.44 86 ALA A N 1
ATOM 707 C CA . ALA A 1 86 ? 22.359 3.238 7.867 1 58.44 86 ALA A CA 1
ATOM 708 C C . ALA A 1 86 ? 21.359 3.494 6.742 1 58.44 86 ALA A C 1
ATOM 710 O O . ALA A 1 86 ? 21.75 3.652 5.582 1 58.44 86 ALA A O 1
ATOM 711 N N . ALA A 1 87 ? 20.062 3.057 6.91 1 65.94 87 ALA A N 1
ATOM 712 C CA . ALA A 1 87 ? 19.047 3.355 5.91 1 65.94 87 ALA A CA 1
ATOM 713 C C . ALA A 1 87 ? 19.016 4.848 5.59 1 65.94 87 ALA A C 1
ATOM 715 O O . ALA A 1 87 ? 18.938 5.684 6.492 1 65.94 87 ALA A O 1
ATOM 716 N N . GLU A 1 88 ? 19.578 5.156 4.41 1 82.94 88 GLU A N 1
ATOM 717 C CA . GLU A 1 88 ? 19.469 6.543 3.967 1 82.94 88 GLU A CA 1
ATOM 718 C C . GLU A 1 88 ? 18.047 6.863 3.5 1 82.94 88 GLU A C 1
ATOM 720 O O . GLU A 1 88 ? 17.406 6.051 2.832 1 82.94 88 GLU A O 1
ATOM 725 N N . THR A 1 89 ? 17.5 7.906 4.043 1 91.38 89 THR A N 1
ATOM 726 C CA . THR A 1 89 ? 16.172 8.367 3.631 1 91.38 89 THR A CA 1
ATOM 727 C C . THR A 1 89 ? 16.219 8.938 2.217 1 91.38 89 THR A C 1
ATOM 729 O O . THR A 1 89 ? 16.875 9.953 1.972 1 91.38 89 THR A O 1
ATOM 732 N N . GLU A 1 90 ? 15.656 8.203 1.29 1 94.06 90 GLU A N 1
ATOM 733 C CA . GLU A 1 90 ? 15.562 8.648 -0.097 1 94.06 90 GLU A CA 1
ATOM 734 C C . GLU A 1 90 ? 14.586 9.82 -0.236 1 94.06 90 GLU A C 1
ATOM 736 O O . GLU A 1 90 ? 14.883 10.797 -0.93 1 94.06 90 GLU A O 1
ATOM 741 N N . TRP A 1 91 ? 13.453 9.773 0.389 1 95.19 91 TRP A N 1
ATOM 742 C CA . TRP A 1 91 ? 12.414 10.789 0.332 1 95.19 91 TRP A CA 1
ATOM 743 C C . TRP A 1 91 ? 11.539 10.75 1.584 1 95.19 91 TRP A C 1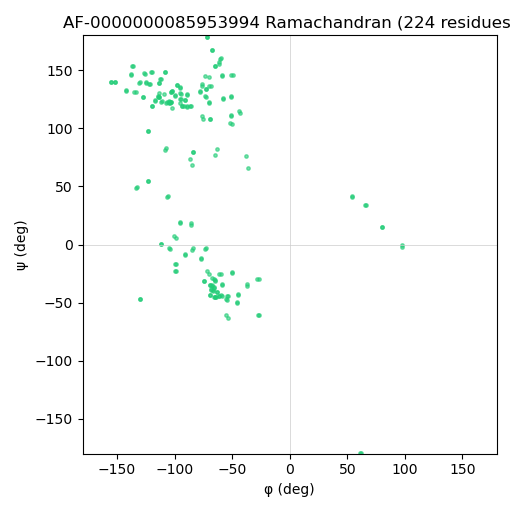
ATOM 745 O O . TRP A 1 91 ? 11.234 9.672 2.102 1 95.19 91 TRP A O 1
ATOM 755 N N . VAL A 1 92 ? 11.188 11.938 2.062 1 95.19 92 VAL A N 1
ATOM 756 C CA . VAL A 1 92 ? 10.273 12.023 3.199 1 95.19 92 VAL A CA 1
ATOM 757 C C . VAL A 1 92 ? 9.328 13.211 3.014 1 95.19 92 VAL A C 1
ATOM 759 O O . VAL A 1 92 ? 9.75 14.281 2.559 1 95.19 92 VAL A O 1
ATOM 762 N N . LEU A 1 93 ? 8.055 12.93 3.236 1 93.69 93 LEU A N 1
ATOM 763 C CA . LEU A 1 93 ? 7.07 14 3.152 1 93.69 93 LEU A CA 1
ATOM 764 C C . LEU A 1 93 ? 7.227 14.977 4.32 1 93.69 93 LEU A C 1
ATOM 766 O O . LEU A 1 93 ? 7.125 14.57 5.48 1 93.69 93 LEU A O 1
ATOM 770 N N . ARG A 1 94 ? 7.434 16.219 4.062 1 88 94 ARG A N 1
ATOM 771 C CA . ARG A 1 94 ? 7.559 17.25 5.086 1 88 94 ARG A CA 1
ATOM 772 C C . ARG A 1 94 ? 6.383 18.234 5.027 1 88 94 ARG A C 1
ATOM 774 O O . ARG A 1 94 ? 5.809 18.453 3.961 1 88 94 ARG A O 1
ATOM 781 N N . PRO A 1 95 ? 5.832 18.766 6.281 1 75.75 95 PRO A N 1
ATOM 782 C CA . PRO A 1 95 ? 4.684 19.672 6.332 1 75.75 95 PRO A CA 1
ATOM 783 C C . PRO A 1 95 ? 4.77 20.781 5.297 1 75.75 95 PRO A C 1
ATOM 785 O O . PRO A 1 95 ? 3.754 21.188 4.723 1 75.75 95 PRO A O 1
ATOM 788 N N . TYR A 1 96 ? 5.832 21.406 5.062 1 67.44 96 TYR A N 1
ATOM 789 C CA . TYR A 1 96 ? 5.887 22.625 4.246 1 67.44 96 TYR A CA 1
ATOM 790 C C . TYR A 1 96 ? 5.988 22.281 2.766 1 67.44 96 TYR A C 1
ATOM 792 O O . TYR A 1 96 ? 5.922 23.156 1.91 1 67.44 96 TYR A O 1
ATOM 800 N N . MET A 1 97 ? 6.086 21.188 2.496 1 61.31 97 MET A N 1
ATOM 801 C CA . MET A 1 97 ? 6.289 20.828 1.095 1 61.31 97 MET A CA 1
ATOM 802 C C . MET A 1 97 ? 5.027 21.094 0.279 1 61.31 97 MET A C 1
ATOM 804 O O . MET A 1 97 ? 5.094 21.266 -0.939 1 61.31 97 MET A O 1
ATOM 808 N N . ASN A 1 98 ? 3.854 21.094 0.889 1 53.53 98 ASN A N 1
ATOM 809 C CA . ASN A 1 98 ? 2.615 21.25 0.131 1 53.53 98 ASN A CA 1
ATOM 810 C C . ASN A 1 98 ? 2.275 22.719 -0.104 1 53.53 98 ASN A C 1
ATOM 812 O O . ASN A 1 98 ? 1.126 23.047 -0.395 1 53.53 98 ASN A O 1
ATOM 816 N N . THR A 1 99 ? 3.258 23.562 0.035 1 53.09 99 THR A N 1
ATOM 817 C CA . THR A 1 99 ? 2.873 24.969 0.019 1 53.09 99 THR A CA 1
ATOM 818 C C . THR A 1 99 ? 2.1 25.297 -1.253 1 53.09 99 THR A C 1
ATOM 820 O O . THR A 1 99 ? 1.263 26.203 -1.257 1 53.09 99 THR A O 1
ATOM 823 N N . ALA A 1 100 ? 2.635 25.156 -2.492 1 53.28 100 ALA A N 1
ATOM 824 C CA . ALA A 1 100 ? 1.863 25.828 -3.535 1 53.28 100 ALA A CA 1
ATOM 825 C C . ALA A 1 100 ? 0.607 25.031 -3.885 1 53.28 100 ALA A C 1
ATOM 827 O O . ALA A 1 100 ? 0.667 23.812 -4.074 1 53.28 100 ALA A O 1
ATOM 828 N N . ALA A 1 101 ? -0.646 25.469 -3.576 1 54.34 101 ALA A N 1
ATOM 829 C CA . ALA A 1 101 ? -2.02 24.984 -3.654 1 54.34 101 ALA A CA 1
ATOM 830 C C . ALA A 1 101 ? -2.184 24 -4.812 1 54.34 101 ALA A C 1
ATOM 832 O O . ALA A 1 101 ? -2.967 23.047 -4.727 1 54.34 101 ALA A O 1
ATOM 833 N N . LYS A 1 102 ? -1.321 24.188 -5.941 1 62.53 102 LYS A N 1
ATOM 834 C CA . LYS A 1 102 ? -1.719 23.484 -7.16 1 62.53 102 LYS A CA 1
ATOM 835 C C . LYS A 1 102 ? -0.732 22.375 -7.504 1 62.53 102 LYS A C 1
ATOM 837 O O . LYS A 1 102 ? -0.997 21.547 -8.383 1 62.53 102 LYS A O 1
ATOM 842 N N . ARG A 1 103 ? 0.298 22.203 -6.684 1 74.44 103 ARG A N 1
ATOM 843 C CA . ARG A 1 103 ? 1.287 21.266 -7.211 1 74.44 103 ARG A CA 1
ATOM 844 C C . ARG A 1 103 ? 1.171 19.906 -6.535 1 74.44 103 ARG A C 1
ATOM 846 O O . ARG A 1 103 ? 1.107 19.828 -5.305 1 74.44 103 ARG A O 1
ATOM 853 N N . GLN A 1 104 ? 0.954 18.875 -7.414 1 87.5 104 GLN A N 1
ATOM 854 C CA . GLN A 1 104 ? 0.937 17.484 -6.941 1 87.5 104 GLN A CA 1
ATOM 855 C C . GLN A 1 104 ? 2.334 16.875 -6.984 1 87.5 104 GLN A C 1
ATOM 857 O O . GLN A 1 104 ? 3.07 17.062 -7.953 1 87.5 104 GLN A O 1
ATOM 862 N N . LEU A 1 105 ? 2.762 16.266 -5.883 1 92.44 105 LEU A N 1
ATOM 863 C CA . LEU A 1 105 ? 4.078 15.656 -5.77 1 92.44 105 LEU A CA 1
ATOM 864 C C . LEU A 1 105 ? 4.207 14.469 -6.723 1 92.44 105 LEU A C 1
ATOM 866 O O . LEU A 1 105 ? 5.277 14.242 -7.289 1 92.44 105 LEU A O 1
ATOM 870 N N . LEU A 1 106 ? 3.111 13.859 -6.949 1 94.75 106 LEU A N 1
ATOM 871 C CA . LEU A 1 106 ? 3.188 12.578 -7.648 1 94.75 106 LEU A CA 1
ATOM 872 C C . LEU A 1 106 ? 2.857 12.75 -9.125 1 94.75 106 LEU A C 1
ATOM 874 O O . LEU A 1 106 ? 3.117 11.852 -9.93 1 94.75 106 LEU A O 1
ATOM 878 N N . SER A 1 107 ? 2.25 13.844 -9.477 1 92.19 107 SER A N 1
ATOM 879 C CA . SER A 1 107 ? 1.826 14.047 -10.859 1 92.19 107 SER A CA 1
ATOM 880 C C . SER A 1 107 ? 2.371 15.352 -11.422 1 92.19 107 SER A C 1
ATOM 882 O O . SER A 1 107 ? 2.637 16.297 -10.672 1 92.19 107 SER A O 1
ATOM 884 N N . LEU A 1 108 ? 2.674 15.383 -12.75 1 88.62 108 LEU A N 1
ATOM 885 C CA . LEU A 1 108 ? 3.027 16.578 -13.508 1 88.62 108 LEU A CA 1
ATOM 886 C C . LEU A 1 108 ? 1.813 17.125 -14.25 1 88.62 108 LEU A C 1
ATOM 888 O O . LEU A 1 108 ? 0.911 16.375 -14.617 1 88.62 108 LEU A O 1
ATOM 892 N N . PRO A 1 109 ? 1.71 18.547 -14.172 1 79.19 109 PRO A N 1
ATOM 893 C CA . PRO A 1 109 ? 0.6 19.125 -14.922 1 79.19 109 PRO A CA 1
ATOM 894 C C . PRO A 1 109 ? 0.548 18.656 -16.375 1 79.19 109 PRO A C 1
ATOM 896 O O . PRO A 1 109 ? 1.585 18.328 -16.953 1 79.19 109 PRO A O 1
ATOM 899 N N . ASP A 1 110 ? -0.608 18.141 -16.797 1 68.88 110 ASP A N 1
ATOM 900 C CA . ASP A 1 110 ? -0.739 17.766 -18.203 1 68.88 110 ASP A CA 1
ATOM 901 C C . ASP A 1 110 ? -0.31 18.906 -19.109 1 68.88 110 ASP A C 1
ATOM 903 O O . ASP A 1 110 ? -0.565 20.078 -18.812 1 68.88 110 ASP A O 1
ATOM 907 N N . GLU A 1 111 ? 0.827 18.781 -19.828 1 61.09 111 GLU A N 1
ATOM 908 C CA . GLU A 1 111 ? 1.125 19.797 -20.828 1 61.09 111 GLU A CA 1
ATOM 909 C C . GLU A 1 111 ? -0.146 20.266 -21.531 1 61.09 111 GLU A C 1
ATOM 911 O O . GLU A 1 111 ? -0.24 21.422 -21.953 1 61.09 111 GLU A O 1
ATOM 916 N N . ASP A 1 112 ? -1.148 19.391 -21.75 1 52.94 112 ASP A N 1
ATOM 917 C CA . ASP A 1 112 ? -2.262 19.828 -22.594 1 52.94 112 ASP A CA 1
ATOM 918 C C . ASP A 1 112 ? -3.197 20.75 -21.812 1 52.94 112 ASP A C 1
ATOM 920 O O . ASP A 1 112 ? -4.188 21.234 -22.359 1 52.94 112 ASP A O 1
ATOM 924 N N . ASP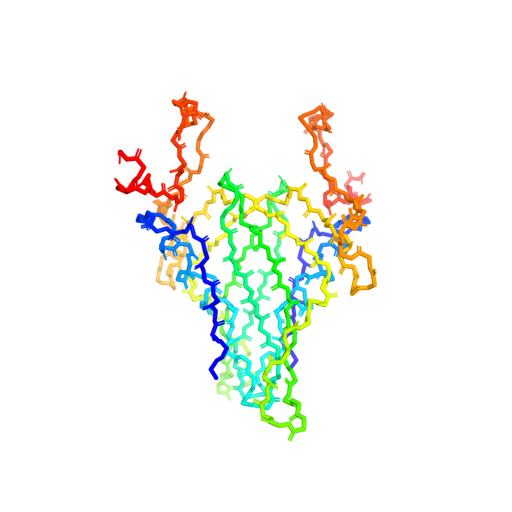 A 1 113 ? -3.133 20.875 -20.734 1 49.88 113 ASP A N 1
ATOM 925 C CA . ASP A 1 113 ? -3.996 21.828 -20.047 1 49.88 113 ASP A CA 1
ATOM 926 C C . ASP A 1 113 ? -3.547 23.266 -20.297 1 49.88 113 ASP A C 1
ATOM 928 O O . ASP A 1 113 ? -4.078 24.203 -19.703 1 49.88 113 ASP A O 1
ATOM 932 N N . ASP A 1 114 ? -2.502 23.547 -20.969 1 40 114 ASP A N 1
ATOM 933 C CA . ASP A 1 114 ? -2.471 24.859 -21.594 1 40 114 ASP A CA 1
ATOM 934 C C . ASP A 1 114 ? -3.449 24.938 -22.766 1 40 114 ASP A C 1
ATOM 936 O O . ASP A 1 114 ? -3.566 23.984 -23.547 1 40 114 ASP A O 1
ATOM 940 N N . LEU B 1 1 ? 3.311 -19.938 2.477 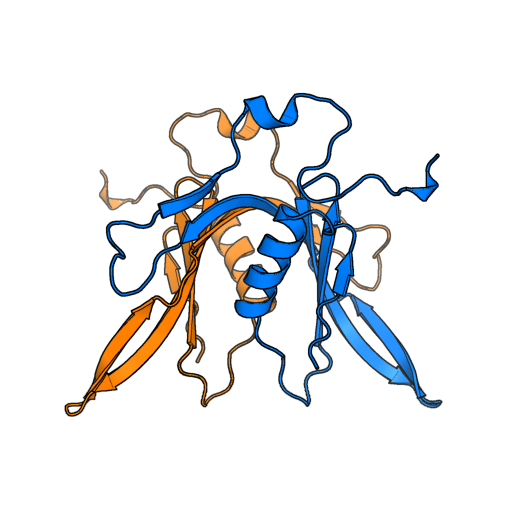1 32.5 1 LEU B N 1
ATOM 941 C CA . LEU B 1 1 ? 2.262 -19.047 2.959 1 32.5 1 LEU B CA 1
ATOM 942 C C . LEU B 1 1 ? 2.789 -17.625 3.123 1 32.5 1 LEU B C 1
ATOM 944 O O . LEU B 1 1 ? 3.783 -17.406 3.816 1 32.5 1 LEU B O 1
ATOM 948 N N . TYR B 1 2 ? 2.789 -16.781 2.217 1 47.66 2 TYR B N 1
ATOM 949 C CA . TYR B 1 2 ? 3.178 -15.391 2.398 1 47.66 2 TYR B CA 1
ATOM 950 C C . TYR B 1 2 ? 2.744 -14.875 3.766 1 47.66 2 TYR B C 1
ATOM 952 O O . TYR B 1 2 ? 1.549 -14.75 4.035 1 47.66 2 TYR B O 1
ATOM 960 N N . LYS B 1 3 ? 3.285 -15.375 4.898 1 52.56 3 LYS B N 1
ATOM 961 C CA . LYS B 1 3 ? 2.787 -14.953 6.203 1 52.56 3 LYS B CA 1
ATOM 962 C C . LYS B 1 3 ? 3.014 -13.461 6.422 1 52.56 3 LYS B C 1
ATOM 964 O O . LYS B 1 3 ? 4.152 -12.992 6.371 1 52.56 3 LYS B O 1
ATOM 969 N N . HIS B 1 4 ? 2.059 -12.758 5.844 1 61.44 4 HIS B N 1
ATOM 970 C CA . HIS B 1 4 ? 2.014 -11.367 6.27 1 61.44 4 HIS B CA 1
ATOM 971 C C . HIS B 1 4 ? 2.199 -11.242 7.781 1 61.44 4 HIS B C 1
ATOM 973 O O . HIS B 1 4 ? 1.705 -12.078 8.539 1 61.44 4 HIS B O 1
ATOM 979 N N . ALA B 1 5 ? 3.424 -10.586 8.078 1 62.81 5 ALA B N 1
ATOM 980 C CA . ALA B 1 5 ? 3.52 -10.25 9.5 1 62.81 5 ALA B CA 1
ATOM 981 C C . ALA B 1 5 ? 2.992 -8.844 9.766 1 62.81 5 ALA B C 1
ATOM 983 O O . ALA B 1 5 ? 3.135 -7.953 8.93 1 62.81 5 ALA B O 1
ATOM 984 N N . GLU B 1 6 ? 2.014 -8.758 10.539 1 69.81 6 GLU B N 1
ATOM 985 C CA . GLU B 1 6 ? 1.51 -7.457 10.977 1 69.81 6 GLU B CA 1
ATOM 986 C C . GLU B 1 6 ? 1.977 -7.137 12.398 1 69.81 6 GLU B C 1
ATOM 988 O O . GLU B 1 6 ? 1.877 -7.973 13.297 1 69.81 6 GLU B O 1
ATOM 993 N N . GLN B 1 7 ? 2.736 -6.066 12.445 1 78.38 7 GLN B N 1
ATOM 994 C CA . GLN B 1 7 ? 3.162 -5.652 13.781 1 78.38 7 GLN B CA 1
ATOM 995 C C . GLN B 1 7 ? 2.467 -4.363 14.211 1 78.38 7 GLN B C 1
ATOM 997 O O . GLN B 1 7 ? 2.383 -3.41 13.43 1 78.38 7 GLN B O 1
ATOM 1002 N N . MET B 1 8 ? 1.849 -4.312 15.445 1 87.06 8 MET B N 1
ATOM 1003 C CA . MET B 1 8 ? 1.295 -3.123 16.078 1 87.06 8 MET B CA 1
ATOM 1004 C C . MET B 1 8 ? 0.098 -2.594 15.297 1 87.06 8 MET B C 1
ATOM 1006 O O . MET B 1 8 ? -0.068 -1.381 15.156 1 87.06 8 MET B O 1
ATOM 1010 N N . MET B 1 9 ? -0.69 -3.457 14.688 1 93.06 9 MET B N 1
ATOM 1011 C CA . MET B 1 9 ? -1.919 -3.102 13.984 1 93.06 9 MET B CA 1
ATOM 1012 C C . MET B 1 9 ? -3.113 -3.857 14.555 1 93.06 9 MET B C 1
ATOM 1014 O O . MET B 1 9 ? -3.857 -4.504 13.82 1 93.06 9 MET B O 1
ATOM 1018 N N . ASN B 1 10 ? -3.244 -3.678 15.883 1 93.06 10 ASN B N 1
ATOM 1019 C CA . ASN B 1 10 ? -4.168 -4.559 16.594 1 93.06 10 ASN B CA 1
ATOM 1020 C C . ASN B 1 10 ? -5.469 -3.84 16.938 1 93.06 10 ASN B C 1
ATOM 1022 O O . ASN B 1 10 ? -6.383 -4.445 17.5 1 93.06 10 ASN B O 1
ATOM 1026 N N . SER B 1 11 ? -5.668 -2.549 16.688 1 94.12 11 SER B N 1
ATOM 1027 C CA . SER B 1 11 ? -6.965 -1.895 16.828 1 94.12 11 SER B CA 1
ATOM 1028 C C . SER B 1 11 ? -7.957 -2.414 15.789 1 94.12 11 SER B C 1
ATOM 1030 O O . SER B 1 11 ? -7.586 -3.172 14.891 1 94.12 11 SER B O 1
ATOM 1032 N N . ARG B 1 12 ? -9.203 -2.117 15.938 1 94.81 12 ARG B N 1
ATOM 1033 C CA . ARG B 1 12 ? -10.203 -2.496 14.945 1 94.81 12 ARG B CA 1
ATOM 1034 C C . ARG B 1 12 ? -9.82 -1.978 13.562 1 94.81 12 ARG B C 1
ATOM 1036 O O . ARG B 1 12 ? -9.875 -2.717 12.578 1 94.81 12 ARG B O 1
ATOM 1043 N N . LEU B 1 13 ? -9.445 -0.747 13.5 1 94.62 13 LEU B N 1
ATOM 1044 C CA . LEU B 1 13 ? -9.039 -0.156 12.227 1 94.62 13 LEU B CA 1
ATOM 1045 C C . LEU B 1 13 ? -7.766 -0.82 11.711 1 94.62 13 LEU B C 1
ATOM 1047 O O . LEU B 1 13 ? -7.66 -1.112 10.516 1 94.62 13 LEU B O 1
ATOM 1051 N N . GLY B 1 14 ? -6.828 -0.988 12.633 1 94.75 14 GLY B N 1
ATOM 1052 C CA . GLY B 1 14 ? -5.598 -1.667 12.258 1 94.75 14 GLY B CA 1
ATOM 1053 C C . GLY B 1 14 ? -5.836 -3.025 11.625 1 94.75 14 GLY B C 1
ATOM 1054 O O . GLY B 1 14 ? -5.25 -3.346 10.594 1 94.75 14 GLY B O 1
ATOM 1055 N N . GLN B 1 15 ? -6.727 -3.781 12.211 1 95 15 GLN B N 1
ATOM 1056 C CA . GLN B 1 15 ? -7.051 -5.109 11.695 1 95 15 GLN B CA 1
ATOM 1057 C C . GLN B 1 15 ? -7.777 -5.02 10.359 1 95 15 GLN B C 1
ATOM 1059 O O . GLN B 1 15 ? -7.539 -5.832 9.461 1 95 15 GLN B O 1
ATOM 1064 N N . ARG B 1 16 ? -8.633 -4.035 10.281 1 94.19 16 ARG B N 1
ATOM 1065 C CA . ARG B 1 16 ? -9.344 -3.824 9.023 1 94.19 16 ARG B CA 1
ATOM 1066 C C . ARG B 1 16 ? -8.375 -3.508 7.891 1 94.19 16 ARG B C 1
ATOM 1068 O O . ARG B 1 16 ? -8.469 -4.078 6.801 1 94.19 16 ARG B O 1
ATOM 1075 N N . ILE B 1 17 ? -7.441 -2.676 8.125 1 94.56 17 ILE B N 1
ATOM 1076 C CA . ILE B 1 17 ? -6.445 -2.291 7.125 1 94.56 17 ILE B CA 1
ATOM 1077 C C . ILE B 1 17 ? -5.555 -3.486 6.797 1 94.56 17 ILE B C 1
ATOM 1079 O O . ILE B 1 17 ? -5.254 -3.742 5.629 1 94.56 17 ILE B O 1
ATOM 1083 N N . THR B 1 18 ? -5.242 -4.207 7.832 1 92.56 18 THR B N 1
ATOM 1084 C CA . THR B 1 18 ? -4.449 -5.414 7.617 1 92.56 18 THR B CA 1
ATOM 1085 C C . THR B 1 18 ? -5.164 -6.371 6.672 1 92.56 18 THR B C 1
ATOM 1087 O O . THR B 1 18 ? -4.555 -6.902 5.738 1 92.56 18 THR B O 1
ATOM 1090 N N . SER B 1 19 ? -6.41 -6.551 6.867 1 91.25 19 SER B N 1
ATOM 1091 C CA . SER B 1 19 ? -7.191 -7.445 6.02 1 91.25 19 SER B CA 1
ATOM 1092 C C . SER B 1 19 ? -7.219 -6.953 4.574 1 91.25 19 SER B C 1
ATOM 1094 O O . SER B 1 19 ? -7.113 -7.75 3.643 1 91.25 19 SER B O 1
ATOM 1096 N N . ILE B 1 20 ? -7.359 -5.719 4.395 1 91.12 20 ILE B N 1
ATOM 1097 C CA . ILE B 1 20 ? -7.402 -5.133 3.061 1 91.12 20 ILE B CA 1
ATOM 1098 C C . ILE B 1 20 ? -6.059 -5.34 2.363 1 91.12 20 ILE B C 1
ATOM 1100 O O . ILE B 1 20 ? -6.012 -5.777 1.212 1 91.12 20 ILE B O 1
ATOM 1104 N N . LEU B 1 21 ? -5.012 -5.094 3.066 1 88.81 21 LEU B N 1
ATOM 1105 C CA . LEU B 1 21 ? -3.68 -5.199 2.48 1 88.81 21 LEU B CA 1
ATOM 1106 C C . LEU B 1 21 ? -3.344 -6.648 2.15 1 88.81 21 LEU B C 1
ATOM 1108 O O . LEU B 1 21 ? -2.736 -6.926 1.114 1 88.81 21 LEU B O 1
ATOM 1112 N N . LYS B 1 22 ? -3.812 -7.508 2.984 1 83.44 22 LYS B N 1
ATOM 1113 C CA . LYS B 1 22 ? -3.586 -8.93 2.732 1 83.44 22 LYS B CA 1
ATOM 1114 C C . LYS B 1 22 ? -4.316 -9.391 1.475 1 83.44 22 LYS B C 1
ATOM 1116 O O . LYS B 1 22 ? -3.836 -10.266 0.754 1 83.44 22 LYS B O 1
ATOM 1121 N N . TYR B 1 23 ? -5.465 -8.82 1.349 1 81.19 23 TYR B N 1
ATOM 1122 C CA . TYR B 1 23 ? -6.262 -9.164 0.173 1 81.19 23 TYR B CA 1
ATOM 1123 C C . TYR B 1 23 ? -5.625 -8.602 -1.095 1 81.19 23 TYR B C 1
ATOM 1125 O O . TYR B 1 23 ? -5.641 -9.25 -2.143 1 81.19 23 TYR B O 1
ATOM 1133 N N . LEU B 1 24 ? -5.039 -7.48 -1.011 1 78.81 24 LEU B N 1
ATOM 1134 C CA . LEU B 1 24 ? -4.43 -6.801 -2.15 1 78.81 24 LEU B CA 1
ATOM 1135 C C . LEU B 1 24 ? -3.117 -7.469 -2.543 1 78.81 24 LEU B C 1
ATOM 1137 O O . LEU B 1 24 ? -2.734 -7.457 -3.715 1 78.81 24 LEU B O 1
ATOM 1141 N N . PHE B 1 25 ? -2.512 -7.996 -1.463 1 71.06 25 PHE B N 1
ATOM 1142 C CA . PHE B 1 25 ? -1.206 -8.602 -1.7 1 71.06 25 PHE B CA 1
ATOM 1143 C C . PHE B 1 25 ? -1.288 -10.117 -1.609 1 71.06 25 PHE B C 1
ATOM 1145 O O . PHE B 1 25 ? -1.044 -10.695 -0.548 1 71.06 25 PHE B O 1
ATOM 1152 N N . PRO B 1 26 ? -1.74 -10.609 -2.744 1 67.31 26 PRO B N 1
ATOM 1153 C CA . PRO B 1 26 ? -1.973 -12.055 -2.652 1 67.31 26 PRO B CA 1
ATOM 1154 C C . PRO B 1 26 ? -0.7 -12.836 -2.338 1 67.31 26 PRO B C 1
ATOM 1156 O O . PRO B 1 26 ? 0.407 -12.336 -2.539 1 67.31 26 PRO B O 1
ATOM 1159 N N . VAL B 1 27 ? -0.884 -13.945 -1.823 1 62.06 27 VAL B N 1
ATOM 1160 C CA . VAL B 1 27 ? 0.145 -14.883 -1.375 1 62.06 27 VAL B CA 1
ATOM 1161 C C . VAL B 1 27 ? 1.061 -15.242 -2.543 1 62.06 27 VAL B C 1
ATOM 1163 O O . VAL B 1 27 ? 0.586 -15.57 -3.635 1 62.06 27 VAL B O 1
ATOM 1166 N N . PRO B 1 28 ? 2.301 -14.984 -2.193 1 65.06 28 PRO B N 1
ATOM 1167 C CA . PRO B 1 28 ? 3.26 -15.32 -3.25 1 65.06 28 PRO B CA 1
ATOM 1168 C C . PRO B 1 28 ? 3.209 -16.797 -3.643 1 65.06 28 PRO B C 1
ATOM 1170 O O . PRO B 1 28 ? 2.592 -17.609 -2.943 1 65.06 28 PRO B O 1
ATOM 1173 N N . LYS B 1 29 ? 3.717 -17.016 -4.781 1 67.62 29 LYS B N 1
ATOM 1174 C CA . LYS B 1 29 ? 3.842 -18.391 -5.242 1 67.62 29 LYS B CA 1
ATOM 1175 C C . LYS B 1 29 ? 4.52 -19.266 -4.191 1 67.62 29 LYS B C 1
ATOM 1177 O O . LYS B 1 29 ? 5.34 -18.781 -3.408 1 67.62 29 LYS B O 1
ATOM 1182 N N . PRO B 1 30 ? 4.086 -20.562 -4.129 1 68.19 30 PRO B N 1
ATOM 1183 C CA . PRO B 1 30 ? 4.688 -21.484 -3.168 1 68.19 30 PRO B CA 1
ATOM 1184 C C . PRO B 1 30 ? 6.211 -21.484 -3.221 1 68.19 30 PRO B C 1
ATOM 1186 O O . PRO B 1 30 ? 6.867 -21.734 -2.205 1 68.19 30 PRO B O 1
ATOM 1189 N N . GLU B 1 31 ? 6.742 -21.094 -4.379 1 74.06 31 GLU B N 1
ATOM 1190 C CA . GLU B 1 31 ? 8.188 -21.156 -4.551 1 74.06 31 GLU B CA 1
ATOM 1191 C C . GLU B 1 31 ? 8.852 -19.844 -4.141 1 74.06 31 GLU B C 1
ATOM 1193 O O . GLU B 1 31 ? 10.078 -19.781 -4.012 1 74.06 31 GLU B O 1
ATOM 1198 N N . SER B 1 32 ? 7.91 -18.938 -3.91 1 75.75 32 SER B N 1
ATOM 1199 C CA . SER B 1 32 ? 8.508 -17.641 -3.605 1 75.75 32 SER B CA 1
ATOM 1200 C C . SER B 1 32 ? 9.031 -17.594 -2.174 1 75.75 32 SER B C 1
ATOM 1202 O O . SER B 1 32 ? 8.406 -18.156 -1.264 1 75.75 32 SER B O 1
ATOM 1204 N N . ARG B 1 33 ? 10.242 -17.156 -1.953 1 80.44 33 ARG B N 1
ATOM 1205 C CA . ARG B 1 33 ?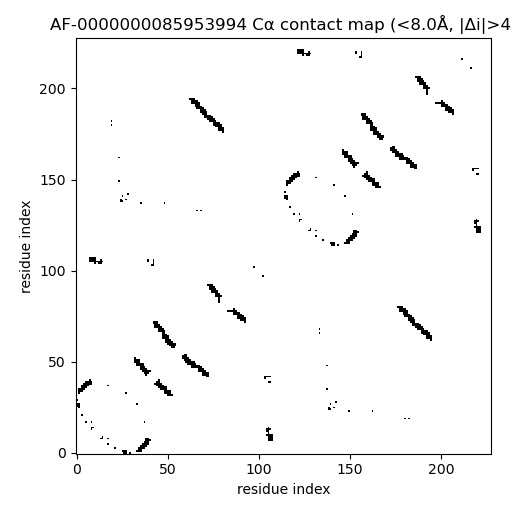 10.867 -16.953 -0.649 1 80.44 33 ARG B CA 1
ATOM 1206 C C . ARG B 1 33 ? 10.719 -15.508 -0.187 1 80.44 33 ARG B C 1
ATOM 1208 O O . ARG B 1 33 ? 11.445 -15.055 0.704 1 80.44 33 ARG B O 1
ATOM 1215 N N . ARG B 1 34 ? 9.734 -14.805 -0.803 1 80.5 34 ARG B N 1
ATOM 1216 C CA . ARG B 1 34 ? 9.547 -13.398 -0.476 1 80.5 34 ARG B CA 1
ATOM 1217 C C . ARG B 1 34 ? 8.469 -13.219 0.587 1 80.5 34 ARG B C 1
ATOM 1219 O O . ARG B 1 34 ? 7.453 -13.93 0.576 1 80.5 34 ARG B O 1
ATOM 1226 N N . ILE B 1 35 ? 8.797 -12.383 1.535 1 81.69 35 ILE B N 1
ATOM 1227 C CA . ILE B 1 35 ? 7.848 -12.07 2.596 1 81.69 35 ILE B CA 1
ATOM 1228 C C . ILE B 1 35 ? 7.688 -10.555 2.707 1 81.69 35 ILE B C 1
ATOM 1230 O O . ILE B 1 35 ? 8.68 -9.82 2.758 1 81.69 35 ILE B O 1
ATOM 1234 N N . ILE B 1 36 ? 6.438 -10.117 2.652 1 83.38 36 ILE B N 1
ATOM 1235 C CA . ILE B 1 36 ? 6.148 -8.711 2.889 1 83.38 36 ILE B CA 1
ATOM 1236 C C . ILE B 1 36 ? 5.652 -8.516 4.32 1 83.38 36 ILE B C 1
ATOM 1238 O O . ILE B 1 36 ? 4.781 -9.258 4.785 1 83.38 36 ILE B O 1
ATOM 1242 N N . THR B 1 37 ? 6.273 -7.594 5.035 1 85.5 37 THR B N 1
ATOM 1243 C CA . THR B 1 37 ? 5.883 -7.293 6.406 1 85.5 37 THR B CA 1
ATOM 1244 C C . THR B 1 37 ? 5.305 -5.883 6.504 1 85.5 37 THR B C 1
ATOM 1246 O O . THR B 1 37 ? 5.93 -4.918 6.066 1 85.5 37 THR B O 1
ATOM 1249 N N . PHE B 1 38 ? 4.105 -5.824 7.078 1 89.88 38 PHE B N 1
ATOM 1250 C CA . PHE B 1 38 ? 3.477 -4.547 7.391 1 89.88 38 PHE B CA 1
ATOM 1251 C C . PHE B 1 38 ? 3.586 -4.238 8.883 1 89.88 38 PHE B C 1
ATOM 1253 O O . PHE B 1 38 ? 3.312 -5.102 9.719 1 89.88 38 PHE B O 1
ATOM 1260 N N . SER B 1 39 ? 3.994 -3.086 9.148 1 92.44 39 SER B N 1
ATOM 1261 C CA . SER B 1 39 ? 4.051 -2.688 10.547 1 92.44 39 SER B CA 1
ATOM 1262 C C . SER B 1 39 ? 3.557 -1.257 10.742 1 92.44 39 SER B C 1
ATOM 1264 O O . SER B 1 39 ? 3.732 -0.412 9.859 1 92.44 39 SER B O 1
ATOM 1266 N N . ASN B 1 40 ? 2.955 -1.098 11.867 1 94.19 40 ASN B N 1
ATOM 1267 C CA . ASN B 1 40 ? 2.527 0.25 12.227 1 94.19 40 ASN B CA 1
ATOM 1268 C C . ASN B 1 40 ? 3.602 0.986 13.016 1 94.19 40 ASN B C 1
ATOM 1270 O O . ASN B 1 40 ? 4.105 0.468 14.016 1 94.19 40 ASN B O 1
ATOM 1274 N N . GLU B 1 41 ? 3.961 2.059 12.547 1 90.62 41 GLU B N 1
ATOM 1275 C CA . GLU B 1 41 ? 4.828 2.986 13.273 1 90.62 41 GLU B CA 1
ATOM 1276 C C . GLU B 1 41 ? 4.172 4.355 13.414 1 90.62 41 GLU B C 1
ATOM 1278 O O . GLU B 1 41 ? 4.289 5.203 12.531 1 90.62 41 GLU B O 1
ATOM 1283 N N . GLU B 1 42 ? 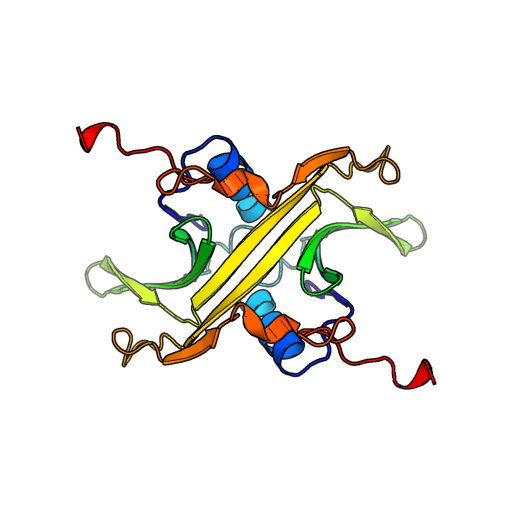3.557 4.555 14.617 1 90 42 GLU B N 1
ATOM 1284 C CA . GLU B 1 42 ? 2.879 5.816 14.906 1 90 42 GLU B CA 1
ATOM 1285 C C . GLU B 1 42 ? 1.857 6.152 13.82 1 90 42 GLU B C 1
ATOM 1287 O O . GLU B 1 42 ? 1.837 7.273 13.305 1 90 42 GLU B O 1
ATOM 1292 N N . ASP B 1 43 ? 1.122 5.242 13.336 1 93.44 43 ASP B N 1
ATOM 1293 C CA . ASP B 1 43 ? -0.02 5.332 12.43 1 93.44 43 ASP B CA 1
ATOM 1294 C C . ASP B 1 43 ? 0.438 5.492 10.984 1 93.44 43 ASP B C 1
ATOM 1296 O O . ASP B 1 43 ? -0.344 5.898 10.125 1 93.44 43 ASP B O 1
ATOM 1300 N N . PHE B 1 44 ? 1.76 5.191 10.766 1 95.19 44 PHE B N 1
ATOM 1301 C CA . PHE B 1 44 ? 2.268 4.93 9.43 1 95.19 44 PHE B CA 1
ATOM 1302 C C . PHE B 1 44 ? 2.457 3.434 9.203 1 95.19 44 PHE B C 1
ATOM 1304 O O . PHE B 1 44 ? 3.008 2.738 10.062 1 95.19 44 PHE B O 1
ATOM 1311 N N . VAL B 1 45 ? 1.95 3.012 8.086 1 95.31 45 VAL B N 1
ATOM 1312 C CA . VAL B 1 45 ? 2.199 1.618 7.727 1 95.31 45 VAL B CA 1
ATOM 1313 C C . VAL B 1 45 ? 3.531 1.504 6.988 1 95.31 45 VAL B C 1
ATOM 1315 O O . VAL B 1 45 ? 3.705 2.082 5.914 1 95.31 45 VAL B O 1
ATOM 1318 N N . SER B 1 46 ? 4.391 0.736 7.625 1 93.75 46 SER B N 1
ATOM 1319 C CA . SER B 1 46 ? 5.695 0.472 7.023 1 93.75 46 SER B CA 1
ATOM 1320 C C . SER B 1 46 ? 5.688 -0.833 6.234 1 93.75 46 SER B C 1
ATOM 1322 O O . SER B 1 46 ? 5.238 -1.864 6.738 1 93.75 46 SER B O 1
ATOM 1324 N N . PHE B 1 47 ? 6.172 -0.721 4.969 1 92 47 PHE B N 1
ATOM 1325 C CA . PHE B 1 47 ? 6.301 -1.884 4.098 1 92 47 PHE B CA 1
ATOM 1326 C C . PHE B 1 47 ? 7.754 -2.332 4 1 92 47 PHE B C 1
ATOM 1328 O O . PHE B 1 47 ? 8.625 -1.544 3.631 1 92 47 PHE B O 1
ATOM 1335 N N . ARG B 1 48 ? 7.926 -3.555 4.387 1 87.12 48 ARG B N 1
ATOM 1336 C CA . ARG B 1 48 ? 9.25 -4.156 4.242 1 87.12 48 ARG B CA 1
ATOM 1337 C C . ARG B 1 48 ? 9.172 -5.453 3.439 1 87.12 48 ARG B C 1
ATOM 1339 O O . ARG B 1 48 ? 8.234 -6.234 3.596 1 87.12 48 ARG B O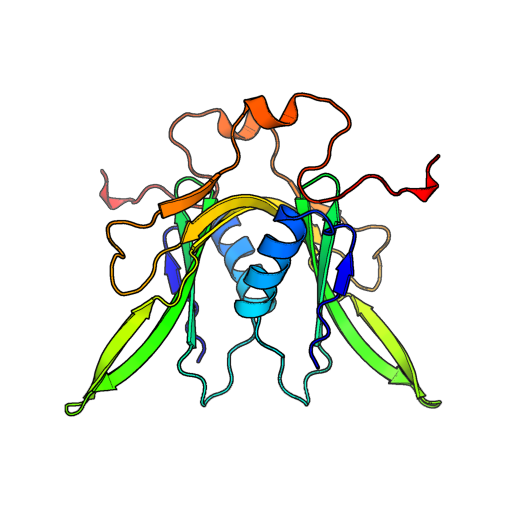 1
ATOM 1346 N N . HIS B 1 49 ? 10.133 -5.551 2.635 1 86.31 49 HIS B N 1
ATOM 1347 C CA . HIS B 1 49 ? 10.25 -6.773 1.847 1 86.31 49 HIS B CA 1
ATOM 1348 C C . HIS B 1 49 ? 11.453 -7.602 2.287 1 86.31 49 HIS B C 1
ATOM 1350 O O . HIS B 1 49 ? 12.578 -7.094 2.34 1 86.31 49 HIS B O 1
ATOM 1356 N N . HIS B 1 50 ? 11.141 -8.844 2.654 1 85.75 50 HIS B N 1
ATOM 1357 C CA . HIS B 1 50 ? 12.188 -9.766 3.076 1 85.75 50 HIS B CA 1
ATOM 1358 C C . HIS B 1 50 ? 12.219 -11.008 2.188 1 85.75 50 HIS B C 1
ATOM 1360 O O . HIS B 1 50 ? 11.188 -11.406 1.637 1 85.75 50 HIS B O 1
ATOM 1366 N N . THR B 1 51 ? 13.406 -11.516 2.047 1 85.44 51 THR B N 1
ATOM 1367 C CA . THR B 1 51 ? 13.555 -12.859 1.499 1 85.44 51 THR B CA 1
ATOM 1368 C C . THR B 1 51 ? 14.102 -13.82 2.553 1 85.44 51 THR B C 1
ATOM 1370 O O . THR B 1 51 ? 14.812 -13.406 3.469 1 85.44 51 THR B O 1
ATOM 1373 N N . TYR B 1 52 ? 13.562 -14.945 2.551 1 84.62 52 TYR B N 1
ATOM 1374 C CA . TYR B 1 52 ? 14.156 -15.891 3.484 1 84.62 52 TYR B CA 1
ATOM 1375 C C . TYR B 1 52 ? 14.945 -16.969 2.744 1 84.62 52 TYR B C 1
ATOM 1377 O O . TYR B 1 52 ? 14.68 -17.25 1.571 1 84.62 52 TYR B O 1
ATOM 1385 N N . SER B 1 53 ? 16.031 -17.516 3.324 1 85.88 53 SER B N 1
ATOM 1386 C CA . SER B 1 53 ? 16.875 -18.625 2.857 1 85.88 53 SER B CA 1
ATOM 1387 C C . SER B 1 53 ? 17.078 -19.656 3.955 1 85.88 53 SER B C 1
ATOM 1389 O O . SER B 1 53 ? 16.969 -19.359 5.141 1 85.88 53 SER B O 1
ATOM 1391 N N . LYS B 1 54 ? 17.016 -20.922 3.438 1 84.62 54 LYS B N 1
ATOM 1392 C CA . LYS B 1 54 ? 17.344 -22 4.367 1 84.62 54 LYS B CA 1
ATOM 1393 C C . LYS B 1 54 ? 18.844 -22.312 4.348 1 84.62 54 LYS B C 1
ATOM 1395 O O . LYS B 1 54 ? 19.406 -22.547 3.285 1 84.62 54 LYS B O 1
ATOM 1400 N N . GLY B 1 55 ? 19.312 -22.094 5.5 1 80.75 55 GLY B N 1
ATOM 1401 C CA . GLY B 1 55 ? 20.734 -22.422 5.613 1 80.75 55 GLY B CA 1
ATOM 1402 C C . GLY B 1 55 ? 21 -23.922 5.594 1 80.75 55 GLY B C 1
ATOM 1403 O O . GLY B 1 55 ? 20.062 -24.719 5.492 1 80.75 55 GLY B O 1
ATOM 1404 N N . GLU B 1 56 ? 22.281 -24.234 5.668 1 86.31 56 GLU B N 1
ATOM 1405 C CA . GLU B 1 56 ? 22.75 -25.609 5.609 1 86.31 56 GLU B CA 1
ATOM 1406 C C . GLU B 1 56 ? 22.141 -26.453 6.73 1 86.31 56 GLU B C 1
ATOM 1408 O O . GLU B 1 56 ? 21.844 -27.625 6.535 1 86.31 56 GLU B O 1
ATOM 1413 N N . ASN B 1 57 ? 21.938 -25.906 7.848 1 89.81 57 ASN B N 1
ATOM 1414 C CA . ASN B 1 57 ? 21.422 -26.625 9 1 89.81 57 ASN B CA 1
ATOM 1415 C C . ASN B 1 57 ? 19.922 -26.406 9.172 1 89.81 57 ASN B C 1
ATOM 1417 O O . ASN B 1 57 ? 19.375 -26.625 10.258 1 89.81 57 ASN B O 1
ATOM 1421 N N . GLY B 1 58 ? 19.312 -25.766 8.297 1 86.31 58 GLY B N 1
ATOM 1422 C CA . GLY B 1 58 ? 17.875 -25.594 8.352 1 86.31 58 GLY B CA 1
ATOM 1423 C C . GLY B 1 58 ? 17.469 -24.266 8.945 1 86.31 58 GLY B C 1
ATOM 1424 O O . GLY B 1 58 ? 16.281 -24.016 9.188 1 86.31 58 GLY B O 1
ATOM 1425 N N . GLU B 1 59 ? 18.531 -23.531 9.297 1 86.31 59 GLU B N 1
ATOM 1426 C CA . GLU B 1 59 ? 18.188 -22.234 9.859 1 86.31 59 GLU B CA 1
ATOM 1427 C C . GLU B 1 59 ? 17.609 -21.297 8.789 1 86.31 59 G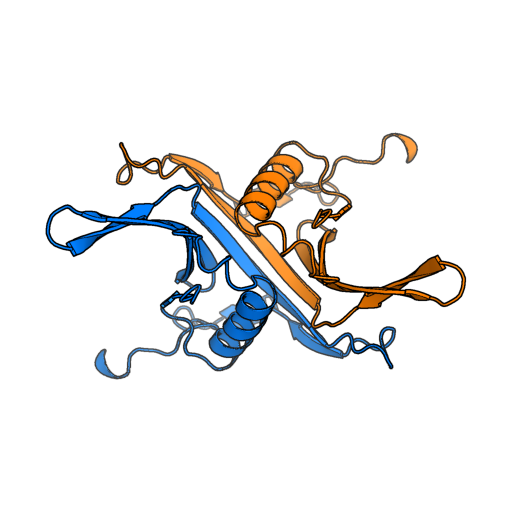LU B C 1
ATOM 1429 O O . GLU B 1 59 ? 18.031 -21.344 7.633 1 86.31 59 GLU B O 1
ATOM 1434 N N . ILE B 1 60 ? 16.562 -20.625 9.188 1 85.38 60 ILE B N 1
ATOM 1435 C CA . ILE B 1 60 ? 15.914 -19.688 8.281 1 85.38 60 ILE B CA 1
ATOM 1436 C C . ILE B 1 60 ? 16.484 -18.281 8.492 1 85.38 60 ILE B C 1
ATOM 1438 O O . ILE B 1 60 ? 16.578 -17.812 9.625 1 85.38 60 ILE B O 1
ATOM 1442 N N . GLU B 1 61 ? 17.078 -17.75 7.395 1 84.75 61 GLU B N 1
ATOM 1443 C CA . GLU B 1 61 ? 17.609 -16.391 7.43 1 84.75 61 GLU B CA 1
ATOM 1444 C C . GLU B 1 61 ? 16.719 -15.438 6.617 1 84.75 61 GLU B C 1
ATOM 1446 O O . GLU B 1 61 ? 16.422 -15.711 5.453 1 84.75 61 GLU B O 1
ATOM 1451 N N . LEU B 1 62 ? 16.25 -14.438 7.34 1 82.75 62 LEU B N 1
ATOM 1452 C CA . LEU B 1 62 ? 15.469 -13.414 6.668 1 82.75 62 LEU B CA 1
ATOM 1453 C C . LEU B 1 62 ? 16.344 -12.234 6.254 1 82.75 62 LEU B C 1
ATOM 1455 O O . LEU B 1 62 ? 17.141 -11.742 7.051 1 82.75 62 LEU B O 1
ATOM 1459 N N . THR B 1 63 ? 16.297 -11.898 4.969 1 84.19 63 THR B N 1
ATOM 1460 C CA . THR B 1 63 ? 17.062 -10.766 4.465 1 84.19 63 THR B CA 1
ATOM 1461 C C . THR B 1 63 ? 16.141 -9.68 3.912 1 84.19 63 THR B C 1
ATOM 1463 O O . THR B 1 63 ? 15.281 -9.961 3.078 1 84.19 63 THR B O 1
ATOM 1466 N N . GLU B 1 64 ? 16.312 -8.492 4.465 1 84.44 64 GLU B N 1
ATOM 1467 C CA . GLU B 1 64 ? 15.508 -7.395 3.939 1 84.44 64 GLU B CA 1
ATOM 1468 C C . GLU B 1 64 ? 16 -6.953 2.564 1 84.44 64 GLU B C 1
ATOM 1470 O O . GLU B 1 64 ? 17.203 -6.758 2.367 1 84.44 64 GLU B O 1
ATOM 1475 N N . VAL B 1 65 ? 15.125 -6.77 1.647 1 82.5 65 VAL B N 1
ATOM 1476 C CA . VAL B 1 65 ? 15.492 -6.445 0.272 1 82.5 65 VAL B CA 1
ATOM 1477 C C . VAL B 1 65 ? 15.367 -4.941 0.042 1 82.5 65 VAL B C 1
ATOM 1479 O O . VAL B 1 65 ? 16.125 -4.363 -0.745 1 82.5 65 VAL B O 1
ATOM 1482 N N . GLY B 1 66 ? 14.539 -4.215 0.854 1 80.44 66 GLY B N 1
ATOM 1483 C CA . GLY B 1 66 ? 14.305 -2.805 0.6 1 80.44 66 GLY B CA 1
ATOM 1484 C C . GLY B 1 66 ? 13.656 -2.539 -0.747 1 80.44 66 GLY B C 1
ATOM 1485 O O . GLY B 1 66 ? 13.281 -3.477 -1.454 1 80.44 66 GLY B O 1
ATOM 1486 N N . PRO B 1 67 ? 13.445 -1.335 -1.005 1 88.31 67 PRO B N 1
ATOM 1487 C CA . PRO B 1 67 ? 13.422 -0.251 -0.02 1 88.31 67 PRO B CA 1
ATOM 1488 C C . PRO B 1 67 ? 12.273 -0.386 0.979 1 88.31 67 PRO B C 1
ATOM 1490 O O . PRO B 1 67 ? 11.312 -1.111 0.722 1 88.31 67 PRO B O 1
ATOM 1493 N N . ARG B 1 68 ? 12.484 0.183 2.148 1 90.06 68 ARG B N 1
ATOM 1494 C CA . ARG B 1 68 ? 11.367 0.375 3.074 1 90.06 68 ARG B CA 1
ATOM 1495 C C . ARG B 1 68 ? 10.484 1.54 2.639 1 90.06 68 ARG B C 1
ATOM 1497 O O . ARG B 1 68 ? 10.992 2.57 2.184 1 90.06 68 ARG B O 1
ATOM 1504 N N . PHE B 1 69 ? 9.258 1.345 2.713 1 94.69 69 PHE B N 1
ATOM 1505 C CA . PHE B 1 69 ? 8.297 2.33 2.23 1 94.69 69 PHE B CA 1
ATOM 1506 C C . PHE B 1 69 ? 7.184 2.543 3.252 1 94.69 69 PHE B C 1
ATOM 1508 O O . PHE B 1 69 ? 6.652 1.58 3.809 1 94.69 69 PHE B O 1
ATOM 1515 N N . GLU B 1 70 ? 6.926 3.832 3.525 1 96.06 70 GLU B N 1
ATOM 1516 C CA . GLU B 1 70 ? 5.914 4.129 4.535 1 96.06 70 GLU B CA 1
ATOM 1517 C C . GLU B 1 70 ? 4.793 4.988 3.955 1 96.06 70 GLU B C 1
ATOM 1519 O O . GLU B 1 70 ? 5.051 5.949 3.229 1 96.06 70 GLU B O 1
ATOM 1524 N N . MET B 1 71 ? 3.596 4.613 4.344 1 96.88 71 MET B N 1
ATOM 1525 C CA . MET B 1 71 ? 2.414 5.367 3.938 1 96.88 71 MET B CA 1
ATOM 1526 C C . MET B 1 71 ? 1.457 5.551 5.109 1 96.88 71 MET B C 1
ATOM 1528 O O . MET B 1 71 ? 1.411 4.719 6.016 1 96.88 71 MET B O 1
ATOM 1532 N N . ARG B 1 72 ? 0.697 6.602 5.031 1 95.25 72 ARG B N 1
ATOM 1533 C CA . ARG B 1 72 ? -0.344 6.848 6.023 1 95.25 72 ARG B CA 1
ATOM 1534 C C . ARG B 1 72 ? -1.725 6.535 5.457 1 95.25 72 ARG B C 1
ATOM 1536 O O . ARG B 1 72 ? -2.131 7.105 4.441 1 95.25 72 ARG B O 1
ATOM 1543 N N . PRO B 1 73 ? -2.471 5.609 6.145 1 96.69 73 PRO B N 1
ATOM 1544 C CA . PRO B 1 73 ? -3.846 5.367 5.699 1 96.69 73 PRO B CA 1
ATOM 1545 C C . PRO B 1 73 ? -4.707 6.629 5.734 1 96.69 73 PRO B C 1
ATOM 1547 O O . PRO B 1 73 ? -4.562 7.453 6.645 1 96.69 73 PRO B O 1
ATOM 1550 N N . TYR B 1 74 ? -5.625 6.699 4.746 1 95.88 74 TYR B N 1
ATOM 1551 C CA . TYR B 1 74 ? -6.43 7.914 4.66 1 95.88 74 TYR B CA 1
ATOM 1552 C C . TYR B 1 74 ? -7.914 7.582 4.555 1 95.88 74 TYR B C 1
ATOM 1554 O O . TYR B 1 74 ? -8.727 8.109 5.316 1 95.88 74 TYR B O 1
ATOM 1562 N N . CYS B 1 75 ? -8.148 6.578 3.611 1 96.44 75 CYS B N 1
ATOM 1563 C CA . CYS B 1 75 ? -9.57 6.375 3.334 1 96.44 75 CYS B CA 1
ATOM 1564 C C . CYS B 1 75 ? -9.836 4.934 2.908 1 96.44 75 CYS B C 1
ATOM 1566 O O . CYS B 1 75 ? -9.047 4.344 2.166 1 96.44 75 CYS B O 1
ATOM 1568 N N . ILE B 1 76 ? -10.938 4.363 3.389 1 95.31 76 ILE B N 1
ATOM 1569 C CA . ILE B 1 76 ? -11.469 3.082 2.941 1 95.31 76 ILE B CA 1
ATOM 1570 C C . ILE B 1 76 ? -12.875 3.275 2.379 1 95.31 76 ILE B C 1
ATOM 1572 O O . ILE B 1 76 ? -13.766 3.764 3.078 1 95.31 76 ILE B O 1
ATOM 1576 N N . LYS B 1 77 ? -12.977 2.934 1.145 1 92 77 LYS B N 1
ATOM 1577 C CA . LYS B 1 77 ? -14.289 3.023 0.512 1 92 77 LYS B CA 1
ATOM 1578 C C . LYS B 1 77 ? -14.812 1.642 0.134 1 92 77 LYS B C 1
ATOM 1580 O O . LYS B 1 77 ? -14.102 0.851 -0.49 1 92 77 LYS B O 1
ATOM 1585 N N . LEU B 1 78 ? -16.016 1.316 0.559 1 84.31 78 LEU B N 1
ATOM 1586 C CA . LEU B 1 78 ? -16.641 0.035 0.243 1 84.31 78 LEU B CA 1
ATOM 1587 C C . LEU B 1 78 ? -17.312 0.08 -1.125 1 84.31 78 LEU B C 1
ATOM 1589 O O . LEU B 1 78 ? -18.203 0.898 -1.355 1 84.31 78 LEU B O 1
ATOM 1593 N N . GLY B 1 79 ? -16.594 -0.046 -2.312 1 65.12 79 GLY B N 1
ATOM 1594 C CA . GLY B 1 79 ? -17.172 0.034 -3.648 1 65.12 79 GLY B CA 1
ATOM 1595 C C . GLY B 1 79 ? -17.734 -1.288 -4.137 1 65.12 79 GLY B C 1
ATOM 1596 O O . GLY B 1 79 ? -16.969 -2.215 -4.438 1 65.12 79 GLY B O 1
ATOM 1597 N N . THR B 1 80 ? -18.766 -1.776 -3.59 1 58.25 80 THR B N 1
ATOM 1598 C CA . THR B 1 80 ? -19.281 -3.027 -4.145 1 58.25 80 THR B CA 1
ATOM 1599 C C . THR B 1 80 ? -19.891 -2.797 -5.523 1 58.25 80 THR B C 1
ATOM 1601 O O . THR B 1 80 ? -20.234 -1.667 -5.871 1 58.25 80 THR B O 1
ATOM 1604 N N . LEU B 1 81 ? -19.688 -3.863 -6.461 1 56.47 81 LEU B N 1
ATOM 1605 C CA . LEU B 1 81 ? -20.297 -3.936 -7.781 1 56.47 81 LEU B CA 1
ATOM 1606 C C . LEU B 1 81 ? -21.625 -3.172 -7.809 1 56.47 81 LEU B C 1
ATOM 1608 O O . LEU B 1 81 ? -21.922 -2.467 -8.773 1 56.47 81 LEU B O 1
ATOM 1612 N N . GLU B 1 82 ? -22.547 -3.604 -6.992 1 53.03 82 GLU B N 1
ATOM 1613 C CA . GLU B 1 82 ? -23.906 -3.156 -7.203 1 53.03 82 GLU B CA 1
ATOM 1614 C C . GLU B 1 82 ? -24.047 -1.654 -6.965 1 53.03 82 GLU B C 1
ATOM 1616 O O . GLU B 1 82 ? -24.969 -1.018 -7.48 1 53.03 82 GLU B O 1
ATOM 1621 N N . ASN B 1 83 ? -23.312 -1.064 -6.148 1 52.31 83 ASN B N 1
ATOM 1622 C CA . ASN B 1 83 ? -23.562 0.351 -5.895 1 52.31 83 ASN B CA 1
ATOM 1623 C C . ASN B 1 83 ? -22.266 1.158 -5.938 1 52.31 83 ASN B C 1
ATOM 1625 O O . ASN B 1 83 ? -21.766 1.606 -4.902 1 52.31 83 ASN B O 1
ATOM 1629 N N . ILE B 1 84 ? -21.531 0.913 -7.023 1 51.44 84 ILE B N 1
ATOM 1630 C CA . ILE B 1 84 ? -20.25 1.588 -7.211 1 51.44 84 ILE B CA 1
ATOM 1631 C C . ILE B 1 84 ? -20.391 3.074 -6.898 1 51.44 84 ILE B C 1
ATOM 1633 O O . ILE B 1 84 ? -19.531 3.666 -6.238 1 51.44 84 ILE B O 1
ATOM 1637 N N . ASP B 1 85 ? -21.469 3.582 -7.574 1 54.41 85 ASP B N 1
ATOM 1638 C CA . ASP B 1 85 ? -21.641 5.031 -7.535 1 54.41 85 ASP B CA 1
ATOM 1639 C C . ASP B 1 85 ? -21.812 5.527 -6.105 1 54.41 85 ASP B C 1
ATOM 1641 O O . ASP B 1 85 ? -21.562 6.699 -5.809 1 54.41 85 ASP B O 1
ATOM 1645 N N . ALA B 1 86 ? -22.312 4.477 -5.379 1 57.94 86 ALA B N 1
ATOM 1646 C CA . ALA B 1 86 ? -22.625 4.879 -4.008 1 57.94 86 ALA B CA 1
ATOM 1647 C C . ALA B 1 86 ? -21.594 4.309 -3.031 1 57.94 86 ALA B C 1
ATOM 1649 O O . ALA B 1 86 ? -21.938 3.477 -2.186 1 57.94 86 ALA B O 1
ATOM 1650 N N . ALA B 1 87 ? -20.266 4.312 -3.398 1 65.62 87 ALA B N 1
ATOM 1651 C CA . ALA B 1 87 ? -19.234 3.863 -2.461 1 65.62 87 ALA B CA 1
ATOM 1652 C C . ALA B 1 87 ? -19.391 4.547 -1.106 1 65.62 87 ALA B C 1
ATOM 1654 O O . ALA B 1 87 ? -19.484 5.773 -1.03 1 65.62 87 ALA B O 1
ATOM 1655 N N . GLU B 1 88 ? -19.922 3.754 -0.167 1 82.56 88 GLU B N 1
ATOM 1656 C CA . GLU B 1 88 ? -19.984 4.293 1.188 1 82.56 88 GLU B CA 1
ATOM 1657 C C . GLU B 1 88 ? -18.594 4.344 1.829 1 82.56 88 GLU B C 1
ATOM 1659 O O . GLU B 1 88 ? -17.797 3.412 1.674 1 82.56 88 GLU B O 1
ATOM 1664 N N . THR B 1 89 ? -18.25 5.492 2.307 1 91.25 89 THR B N 1
ATOM 1665 C CA . THR B 1 89 ? -16.984 5.656 3.012 1 91.25 89 THR B CA 1
ATOM 1666 C C . THR B 1 89 ? -17.016 4.922 4.352 1 91.25 89 THR B C 1
ATOM 1668 O O . THR B 1 89 ? -17.781 5.277 5.242 1 91.25 89 THR B O 1
ATOM 1671 N N . GLU B 1 90 ? -16.281 3.834 4.41 1 93.94 90 GLU B N 1
ATOM 1672 C CA . GLU B 1 90 ? -16.156 3.062 5.645 1 93.94 90 GLU B CA 1
ATOM 1673 C C . GLU B 1 90 ? -15.352 3.828 6.695 1 93.94 90 GLU B C 1
ATOM 1675 O O . GLU B 1 90 ? -15.734 3.859 7.871 1 93.94 90 GLU B O 1
ATOM 1680 N N . TRP B 1 91 ? -14.273 4.449 6.344 1 95 91 TRP B N 1
ATOM 1681 C CA . TRP B 1 91 ? -13.391 5.195 7.234 1 95 91 TRP B CA 1
ATOM 1682 C C . TRP B 1 91 ? -12.609 6.262 6.465 1 95 91 TRP B C 1
ATOM 1684 O O . TRP B 1 91 ? -12.188 6.031 5.332 1 95 91 TRP B O 1
ATOM 1694 N N . VAL B 1 92 ? -12.469 7.414 7.094 1 95 92 VAL B N 1
ATOM 1695 C CA . VAL B 1 92 ? -11.664 8.477 6.5 1 95 92 VAL B CA 1
ATOM 1696 C C . VAL B 1 92 ? -10.891 9.219 7.594 1 95 92 VAL B C 1
ATOM 1698 O O . VAL B 1 92 ? -11.43 9.469 8.672 1 95 92 VAL B O 1
ATOM 1701 N N . LEU B 1 93 ? -9.609 9.398 7.332 1 93.5 93 LEU B N 1
ATOM 1702 C CA . LEU B 1 93 ? -8.797 10.156 8.273 1 93.5 93 LEU B CA 1
ATOM 1703 C C . LEU B 1 93 ? -9.164 11.633 8.258 1 93.5 93 LEU B C 1
ATOM 1705 O O . LEU B 1 93 ? -9.07 12.289 7.223 1 93.5 93 LEU B O 1
ATOM 1709 N N . ARG B 1 94 ? -9.547 12.18 9.359 1 87.88 94 ARG B N 1
ATOM 1710 C CA . ARG B 1 94 ? -9.891 13.594 9.492 1 87.88 94 ARG B CA 1
ATOM 1711 C C . ARG B 1 94 ? -8.867 14.328 10.352 1 87.88 94 ARG B C 1
ATOM 1713 O O . ARG B 1 94 ? -8.266 13.742 11.25 1 87.88 94 ARG B O 1
ATOM 1720 N N . PRO B 1 95 ? -8.484 15.711 9.984 1 75.69 95 PRO B N 1
ATOM 1721 C CA . PRO B 1 95 ? -7.484 16.484 10.727 1 75.69 95 PRO B CA 1
ATOM 1722 C C . PRO B 1 95 ? -7.656 16.391 12.242 1 75.69 95 PRO B C 1
ATOM 1724 O O . PRO B 1 95 ? -6.672 16.344 12.977 1 75.69 95 PRO B O 1
ATOM 1727 N N . TYR B 1 96 ? -8.758 16.469 12.789 1 66.94 96 TYR B N 1
ATOM 1728 C CA . TYR B 1 96 ? -8.922 16.594 14.234 1 66.94 96 TYR B CA 1
ATOM 1729 C C . TYR B 1 96 ? -8.875 15.227 14.914 1 66.94 96 TYR B C 1
ATOM 1731 O O . TYR B 1 96 ? -8.875 15.141 16.141 1 66.94 96 TYR B O 1
ATOM 1739 N N . MET B 1 97 ? -8.781 14.32 14.266 1 61.06 97 MET B N 1
ATOM 1740 C CA . MET B 1 97 ? -8.844 12.992 14.875 1 61.06 97 MET B CA 1
ATOM 1741 C C . MET B 1 97 ? -7.578 12.711 15.68 1 61.06 97 MET B C 1
ATOM 1743 O O . MET B 1 97 ? -7.586 11.867 16.578 1 61.06 97 MET B O 1
ATOM 1747 N N . ASN B 1 98 ? -6.484 13.383 15.391 1 53.31 98 ASN B N 1
ATOM 1748 C CA . ASN B 1 98 ? -5.23 13.094 16.078 1 53.31 98 ASN B CA 1
ATOM 1749 C C . ASN B 1 98 ? -5.125 13.859 17.391 1 53.31 98 ASN B C 1
ATOM 1751 O O . ASN B 1 98 ? -4.031 14.023 17.938 1 53.31 98 ASN B O 1
ATOM 1755 N N . THR B 1 99 ? -6.246 14.352 17.875 1 53.38 99 THR B N 1
ATOM 1756 C CA . THR B 1 99 ? -6.094 15.242 19.016 1 53.38 99 THR B CA 1
ATOM 1757 C C . THR B 1 99 ? -5.289 14.57 20.125 1 53.38 99 THR B C 1
ATOM 1759 O O . THR B 1 99 ? -4.602 15.242 20.891 1 53.38 99 THR B O 1
ATOM 1762 N N . ALA B 1 100 ? -5.73 13.438 20.766 1 53 100 ALA B N 1
ATOM 1763 C CA . ALA B 1 100 ? -4.984 13.156 21.984 1 53 100 ALA B CA 1
ATOM 1764 C C . ALA B 1 100 ? -3.602 12.594 21.672 1 53 100 ALA B C 1
ATOM 1766 O O . ALA B 1 100 ? -3.469 11.68 20.859 1 53 100 ALA B O 1
ATOM 1767 N N . ALA B 1 101 ? -2.471 13.312 21.859 1 54.06 101 ALA B N 1
ATOM 1768 C CA . ALA B 1 101 ? -1.038 13.156 21.625 1 54.06 101 ALA B CA 1
ATOM 1769 C C . ALA B 1 101 ? -0.634 11.688 21.625 1 54.06 101 ALA B C 1
ATOM 1771 O O . ALA B 1 101 ? 0.281 11.289 20.906 1 54.06 101 ALA B O 1
ATOM 1772 N N . LYS B 1 102 ? -1.408 10.797 22.438 1 62.34 102 LYS B N 1
ATOM 1773 C CA . LYS B 1 102 ? -0.819 9.484 22.703 1 62.34 102 LYS B CA 1
ATOM 1774 C C . LYS B 1 102 ? -1.601 8.375 22 1 62.34 102 LYS B C 1
ATOM 1776 O O . LYS B 1 102 ? -1.15 7.23 21.953 1 62.34 102 LYS B O 1
ATOM 1781 N N . ARG B 1 103 ? -2.646 8.734 21.266 1 74.06 103 ARG B N 1
ATOM 1782 C CA . ARG B 1 103 ? -3.445 7.598 20.828 1 74.06 103 ARG B CA 1
ATOM 1783 C C . ARG B 1 103 ? -3.164 7.27 19.359 1 74.06 103 ARG B C 1
ATOM 1785 O O . ARG B 1 103 ? -3.145 8.164 18.516 1 74.06 103 ARG B O 1
ATOM 1792 N N . GLN B 1 104 ? -2.744 5.984 19.172 1 87.44 104 GLN B N 1
ATOM 1793 C CA . GLN B 1 104 ? -2.549 5.469 17.828 1 87.44 104 GLN B CA 1
ATOM 1794 C C . GLN B 1 104 ? -3.834 4.848 17.281 1 87.44 104 GLN B C 1
ATOM 1796 O O . GLN B 1 104 ? -4.523 4.113 17.984 1 87.44 104 GLN B O 1
ATOM 1801 N N . LEU B 1 105 ? -4.238 5.254 16.078 1 92.12 105 LEU B N 1
ATOM 1802 C CA . LEU B 1 105 ? -5.453 4.762 15.438 1 92.12 105 LEU B CA 1
ATOM 1803 C C . LEU B 1 105 ? -5.34 3.275 15.125 1 92.12 105 LEU B C 1
ATOM 1805 O O . LEU B 1 105 ? -6.32 2.537 15.227 1 92.12 105 LEU B O 1
ATOM 1809 N N . LEU B 1 106 ? -4.16 2.883 14.867 1 94.62 106 LEU B N 1
ATOM 1810 C CA . LEU B 1 106 ? -3.994 1.539 14.328 1 94.62 106 LEU B CA 1
ATOM 1811 C C . LEU B 1 106 ? -3.594 0.556 15.422 1 94.62 106 LEU B C 1
ATOM 1813 O O . LEU B 1 106 ? -3.66 -0.659 15.227 1 94.62 106 LEU B O 1
ATOM 1817 N N . SER B 1 107 ? -3.133 1.049 16.531 1 92.06 107 SER B N 1
ATOM 1818 C CA . SER B 1 107 ? -2.65 0.172 17.594 1 92.06 107 SER B CA 1
ATOM 1819 C C . SER B 1 107 ? -3.338 0.481 18.922 1 92.06 107 SER B C 1
ATOM 1821 O O . SER B 1 107 ? -3.775 1.61 19.156 1 92.06 107 SER B O 1
ATOM 1823 N N . LEU B 1 108 ? -3.545 -0.559 19.781 1 88.44 108 LEU B N 1
ATOM 1824 C CA . LEU B 1 108 ? -4.016 -0.443 21.156 1 88.44 108 LEU B CA 1
ATOM 1825 C C . LEU B 1 108 ? -2.848 -0.485 22.141 1 88.44 108 LEU B C 1
ATOM 1827 O O . LEU B 1 108 ? -1.817 -1.102 21.859 1 88.44 108 LEU B O 1
ATOM 1831 N N . PRO B 1 109 ? -2.965 0.477 23.172 1 79.06 109 PRO B N 1
ATOM 1832 C CA . PRO B 1 109 ? -1.902 0.435 24.172 1 79.06 109 PRO B CA 1
ATOM 1833 C C . PRO B 1 109 ? -1.673 -0.968 24.734 1 79.06 109 PRO B C 1
ATOM 1835 O O . PRO B 1 109 ? -2.605 -1.774 24.781 1 79.06 109 PRO B O 1
ATOM 1838 N N . ASP B 1 110 ? -0.407 -1.417 24.703 1 68.94 110 ASP B N 1
ATOM 1839 C CA . ASP B 1 110 ? -0.113 -2.709 25.312 1 68.94 110 ASP B CA 1
ATOM 1840 C C . ASP B 1 110 ? -0.658 -2.777 26.734 1 68.94 110 ASP B C 1
ATOM 1842 O O . ASP B 1 110 ? -0.616 -1.787 27.469 1 68.94 110 ASP B O 1
ATOM 1846 N N . GLU B 1 111 ? -1.699 -3.6 27.016 1 61.22 111 GLU B N 1
ATOM 1847 C CA . GLU B 1 111 ? -2.072 -3.807 28.422 1 61.22 111 GLU B CA 1
ATOM 1848 C C . GLU B 1 111 ? -0.841 -3.861 29.312 1 61.22 111 GLU B C 1
ATOM 1850 O O . GLU B 1 111 ? -0.895 -3.451 30.484 1 61.22 111 GLU B O 1
ATOM 1855 N N . ASP B 1 112 ? 0.293 -4.434 28.844 1 52.91 112 ASP B N 1
ATOM 1856 C CA . ASP B 1 112 ? 1.383 -4.637 29.797 1 52.91 112 ASP B CA 1
ATOM 1857 C C . ASP B 1 112 ? 2.115 -3.328 30.078 1 52.91 112 ASP B C 1
ATOM 1859 O O . ASP B 1 112 ? 3.07 -3.303 30.859 1 52.91 112 ASP B O 1
ATOM 1863 N N . ASP B 1 113 ? 1.975 -2.418 29.469 1 50.19 113 ASP B N 1
ATOM 1864 C CA . ASP B 1 113 ? 2.643 -1.171 29.812 1 50.19 113 ASP B CA 1
ATOM 1865 C C . ASP B 1 113 ? 2.008 -0.542 31.062 1 50.19 113 ASP B C 1
ATOM 1867 O O . ASP B 1 113 ? 2.354 0.579 31.438 1 50.19 113 ASP B O 1
ATOM 1871 N N . ASP B 1 114 ? 0.993 -1.054 31.641 1 39.72 114 ASP B N 1
ATOM 1872 C CA . ASP B 1 114 ? 0.832 -0.717 33.062 1 39.72 114 ASP B CA 1
ATOM 1873 C C . ASP B 1 114 ? 1.892 -1.408 33.906 1 39.72 114 ASP B C 1
ATOM 1875 O O . ASP B 1 114 ? 2.197 -2.584 33.688 1 39.72 114 ASP B O 1
#

pLDDT: mean 79.76, std 15.34, range [32.03, 96.88]